Protein AF-K0S5I7-F1 (afdb_monomer_lite)

Structure (mmCIF, N/CA/C/O backbone):
data_AF-K0S5I7-F1
#
_entry.id   AF-K0S5I7-F1
#
loop_
_atom_site.group_PDB
_atom_site.id
_atom_site.type_symbol
_atom_site.label_atom_id
_atom_site.label_alt_id
_atom_site.label_comp_id
_atom_site.label_asym_id
_atom_site.label_entity_id
_atom_site.label_seq_id
_atom_site.pdbx_PDB_ins_code
_atom_site.Cartn_x
_atom_site.Cartn_y
_atom_site.Cartn_z
_atom_site.occupancy
_atom_site.B_iso_or_equiv
_atom_site.auth_seq_id
_atom_site.auth_comp_id
_atom_site.auth_asym_id
_atom_site.auth_atom_id
_atom_site.pdbx_PDB_model_num
ATOM 1 N N . HIS A 1 1 ? 10.585 -36.999 -33.999 1.00 36.19 1 HIS A N 1
ATOM 2 C CA . HIS A 1 1 ? 9.805 -35.755 -34.127 1.00 36.19 1 HIS A CA 1
ATOM 3 C C . HIS A 1 1 ? 10.435 -34.765 -33.163 1.00 36.19 1 HIS A C 1
ATOM 5 O O . HIS A 1 1 ? 10.260 -34.918 -31.964 1.00 36.19 1 HIS A O 1
ATOM 11 N N . ASN A 1 2 ? 11.294 -33.891 -33.683 1.00 29.22 2 ASN A N 1
ATOM 12 C CA . ASN A 1 2 ? 12.044 -32.890 -32.921 1.00 29.22 2 ASN A CA 1
ATOM 13 C C . ASN A 1 2 ? 11.366 -31.529 -33.156 1.00 29.22 2 ASN A C 1
ATOM 15 O O . ASN A 1 2 ? 11.015 -31.268 -34.310 1.00 29.22 2 ASN A O 1
ATOM 19 N N . PRO A 1 3 ? 11.170 -30.679 -32.135 1.00 41.19 3 PRO A N 1
ATOM 20 C CA . PRO A 1 3 ? 10.671 -29.323 -32.337 1.00 41.19 3 PRO A CA 1
ATOM 21 C C . PRO A 1 3 ? 11.763 -28.429 -32.960 1.00 41.19 3 PRO A C 1
ATOM 23 O O . PRO A 1 3 ? 12.955 -28.717 -32.799 1.00 41.19 3 PRO A O 1
ATOM 26 N N . PRO A 1 4 ? 11.387 -27.375 -33.706 1.00 47.12 4 PRO A N 1
ATOM 27 C CA . PRO A 1 4 ? 12.342 -26.535 -34.410 1.00 47.12 4 PRO A CA 1
ATOM 28 C C . PRO A 1 4 ? 13.059 -25.587 -33.443 1.00 47.12 4 PRO A C 1
ATOM 30 O O . PRO A 1 4 ? 12.450 -24.964 -32.578 1.00 47.12 4 PRO A O 1
ATOM 33 N N . HIS A 1 5 ? 14.372 -25.480 -33.630 1.00 45.59 5 HIS A N 1
ATOM 34 C CA . HIS A 1 5 ? 15.220 -24.456 -33.037 1.00 45.59 5 HIS A CA 1
ATOM 35 C C . HIS A 1 5 ? 14.830 -23.072 -33.569 1.00 45.59 5 HIS A C 1
ATOM 37 O O . HIS A 1 5 ? 14.885 -22.846 -34.777 1.00 45.59 5 HIS A O 1
ATOM 43 N N . THR A 1 6 ? 14.547 -22.122 -32.683 1.00 42.94 6 THR A N 1
ATOM 44 C CA . THR A 1 6 ? 14.598 -20.691 -33.001 1.00 42.94 6 THR A CA 1
ATOM 45 C C . THR A 1 6 ? 15.885 -20.103 -32.435 1.00 42.94 6 THR A C 1
ATOM 47 O O . THR A 1 6 ? 16.104 -20.028 -31.229 1.00 42.94 6 THR A O 1
ATOM 50 N N . THR A 1 7 ? 16.786 -19.735 -33.340 1.00 38.50 7 THR A N 1
ATOM 51 C CA . THR A 1 7 ? 18.014 -18.994 -33.053 1.00 38.50 7 THR A CA 1
ATOM 52 C C . THR A 1 7 ? 17.679 -17.544 -32.718 1.00 38.50 7 THR A C 1
ATOM 54 O O . THR A 1 7 ? 17.026 -16.870 -33.515 1.00 38.50 7 THR A O 1
ATOM 57 N N . VAL A 1 8 ? 18.177 -17.047 -31.586 1.00 42.91 8 VAL A N 1
ATOM 58 C CA . VAL A 1 8 ? 18.216 -15.611 -31.281 1.00 42.91 8 VAL A CA 1
ATOM 59 C C . VAL A 1 8 ? 19.256 -14.972 -32.203 1.00 42.91 8 VAL A C 1
ATOM 61 O O . VAL A 1 8 ? 20.449 -15.231 -32.058 1.00 42.91 8 VAL A O 1
ATOM 64 N N . GLN A 1 9 ? 18.811 -14.183 -33.183 1.00 33.12 9 GLN A N 1
ATOM 65 C CA . GLN A 1 9 ? 19.685 -13.267 -33.913 1.00 33.12 9 GLN A CA 1
ATOM 66 C C . GLN A 1 9 ? 19.497 -11.854 -33.363 1.00 33.12 9 GLN A C 1
ATOM 68 O O . GLN A 1 9 ? 18.453 -11.236 -33.564 1.00 33.12 9 GLN A O 1
ATOM 73 N N . ASP A 1 10 ? 20.532 -11.367 -32.680 1.00 45.62 10 ASP A N 1
ATOM 74 C CA . ASP A 1 10 ? 20.717 -9.958 -32.347 1.00 45.62 10 ASP A CA 1
ATOM 75 C C . ASP A 1 10 ? 20.879 -9.152 -33.640 1.00 45.62 10 ASP A C 1
ATOM 77 O O . ASP A 1 10 ? 21.871 -9.297 -34.356 1.00 45.62 10 ASP A O 1
ATOM 81 N N . ASN A 1 11 ? 19.906 -8.294 -33.949 1.00 38.12 11 ASN A N 1
ATOM 82 C CA . ASN A 1 11 ? 20.061 -7.243 -34.949 1.00 38.12 11 ASN A CA 1
ATOM 83 C C . ASN A 1 11 ? 19.425 -5.937 -34.451 1.00 38.12 11 ASN A C 1
ATOM 85 O O . ASN A 1 11 ? 18.229 -5.846 -34.182 1.00 38.12 11 ASN A O 1
ATOM 89 N N . ASN A 1 12 ? 20.291 -4.930 -34.339 1.00 46.22 12 ASN A N 1
ATOM 90 C CA . ASN A 1 12 ? 20.092 -3.568 -33.850 1.00 46.22 12 ASN A CA 1
ATOM 91 C C . ASN A 1 12 ? 18.974 -2.777 -34.560 1.00 46.22 12 ASN A C 1
ATOM 93 O O . ASN A 1 12 ? 19.281 -1.954 -35.416 1.00 46.22 12 ASN A O 1
ATOM 97 N N . ASN A 1 13 ? 17.702 -2.974 -34.195 1.00 41.12 13 ASN A N 1
ATOM 98 C CA . ASN A 1 13 ? 16.637 -1.956 -34.270 1.00 41.12 13 ASN A CA 1
ATOM 99 C C . ASN A 1 13 ? 15.389 -2.437 -33.509 1.00 41.12 13 ASN A C 1
ATOM 101 O O . ASN A 1 13 ? 14.608 -3.256 -33.986 1.00 41.12 13 ASN A O 1
ATOM 105 N N . ASN A 1 14 ? 15.227 -1.910 -32.297 1.00 49.41 14 ASN A N 1
ATOM 106 C CA . ASN A 1 14 ? 14.367 -2.406 -31.220 1.00 49.41 14 ASN A CA 1
ATOM 107 C C . ASN A 1 14 ? 12.856 -2.139 -31.429 1.00 49.41 14 ASN A C 1
ATOM 109 O O . ASN A 1 14 ? 12.217 -1.455 -30.634 1.00 49.41 14 ASN A O 1
ATOM 113 N N . ARG A 1 15 ? 12.257 -2.654 -32.508 1.00 43.03 15 ARG A N 1
ATOM 114 C CA . ARG A 1 15 ? 10.793 -2.754 -32.644 1.00 43.03 15 ARG A CA 1
ATOM 115 C C . ARG A 1 15 ? 10.430 -4.118 -33.211 1.00 43.03 15 ARG A C 1
ATOM 117 O O . ARG A 1 15 ? 10.393 -4.301 -34.427 1.00 43.03 15 ARG A O 1
ATOM 124 N N . ARG A 1 16 ? 10.170 -5.077 -32.318 1.00 48.72 16 ARG A N 1
ATOM 125 C CA . ARG A 1 16 ? 9.529 -6.338 -32.698 1.00 48.72 16 ARG A CA 1
ATOM 126 C C . ARG A 1 16 ? 8.135 -6.002 -33.211 1.00 48.72 16 ARG A C 1
ATOM 128 O O . ARG A 1 16 ? 7.359 -5.342 -32.528 1.00 48.72 16 ARG A O 1
ATOM 135 N N . LYS A 1 17 ? 7.856 -6.396 -34.447 1.00 41.41 17 LYS A N 1
ATOM 136 C CA . LYS A 1 17 ? 6.520 -6.324 -35.025 1.00 41.41 17 LYS A CA 1
ATOM 137 C C . LYS A 1 17 ? 5.829 -7.633 -34.652 1.00 41.41 17 LYS A C 1
ATOM 139 O O . LYS A 1 17 ? 6.166 -8.657 -35.236 1.00 41.41 17 LYS A O 1
ATOM 144 N N . LEU A 1 18 ? 4.961 -7.583 -33.645 1.00 51.41 18 LEU A N 1
ATOM 145 C CA . LEU A 1 18 ? 4.142 -8.715 -33.206 1.00 51.41 18 LEU A CA 1
ATOM 146 C C . LEU A 1 18 ? 3.195 -9.127 -34.348 1.00 51.41 18 LEU A C 1
ATOM 148 O O . LEU A 1 18 ? 2.646 -8.265 -35.050 1.00 51.41 18 LEU A O 1
ATOM 152 N N . GLU A 1 19 ? 3.057 -10.433 -34.579 1.00 54.22 19 GLU A N 1
ATOM 153 C CA . GLU A 1 19 ? 2.037 -10.975 -35.483 1.00 54.22 19 GLU A CA 1
ATOM 154 C C . GLU A 1 19 ? 0.637 -10.746 -34.888 1.00 54.22 19 GLU A C 1
ATOM 156 O O . GLU A 1 19 ? 0.480 -10.501 -33.696 1.00 54.22 19 GLU A O 1
ATOM 161 N N . GLN A 1 20 ? -0.398 -10.776 -35.731 1.00 49.69 20 GLN A N 1
ATOM 162 C CA . GLN A 1 20 ? -1.745 -10.263 -35.431 1.00 49.69 20 GLN A CA 1
ATOM 163 C C . GLN A 1 20 ? -2.494 -11.005 -34.296 1.00 49.69 20 GLN A C 1
ATOM 165 O O . GLN A 1 20 ? -3.559 -10.548 -33.892 1.00 49.69 20 GLN A O 1
ATOM 170 N N . ASP A 1 21 ? -1.911 -12.083 -33.761 1.00 54.31 21 ASP A N 1
ATOM 171 C CA . ASP A 1 21 ? -2.464 -12.947 -32.709 1.00 54.31 21 ASP A CA 1
ATOM 172 C C . ASP A 1 21 ? -1.560 -13.053 -31.457 1.00 54.31 21 ASP A C 1
ATOM 174 O O . ASP A 1 21 ? -1.803 -13.881 -30.577 1.00 54.31 21 ASP A O 1
ATOM 178 N N . GLU A 1 22 ? -0.497 -12.250 -31.356 1.00 62.81 22 GLU A N 1
ATOM 179 C CA . GLU A 1 22 ? 0.454 -12.322 -30.242 1.00 62.81 22 GLU A CA 1
ATOM 180 C C . GLU A 1 22 ? 0.025 -11.371 -29.108 1.00 62.81 22 GLU A C 1
ATOM 182 O O . GLU A 1 22 ? 0.125 -10.149 -29.220 1.00 62.81 22 GLU A O 1
ATOM 187 N N . VAL A 1 23 ? -0.505 -11.939 -28.019 1.00 76.38 23 VAL A N 1
ATOM 188 C CA . VAL A 1 23 ? -0.876 -11.186 -26.809 1.00 76.38 23 VAL A CA 1
ATOM 189 C C . VAL A 1 23 ? 0.397 -10.777 -26.072 1.00 76.38 23 VAL A C 1
ATOM 191 O O . VAL A 1 23 ? 1.180 -11.632 -25.653 1.00 76.38 23 VAL A O 1
ATOM 194 N N . GLU A 1 24 ? 0.602 -9.471 -25.907 1.00 87.38 24 GLU A N 1
ATOM 195 C CA . GLU A 1 24 ? 1.692 -8.938 -25.093 1.00 87.38 24 GLU A CA 1
ATOM 196 C C . GLU A 1 24 ? 1.291 -8.941 -23.614 1.00 87.38 24 GLU A C 1
ATOM 198 O O . GLU A 1 24 ? 0.175 -8.562 -23.253 1.00 87.38 24 GLU A O 1
ATOM 203 N N . TYR A 1 25 ? 2.210 -9.397 -22.763 1.00 91.75 25 TYR A N 1
ATOM 204 C CA . TYR A 1 25 ? 2.006 -9.466 -21.322 1.00 91.75 25 TYR A CA 1
ATOM 205 C C . TYR A 1 25 ? 2.960 -8.518 -20.608 1.00 91.75 25 TYR A C 1
ATOM 207 O O . TYR A 1 25 ? 4.170 -8.531 -20.845 1.00 91.75 25 TYR A O 1
ATOM 215 N N . PHE A 1 26 ? 2.415 -7.745 -19.680 1.00 94.19 26 PHE A N 1
ATOM 216 C CA . PHE A 1 26 ? 3.128 -6.745 -18.900 1.00 94.19 26 PHE A CA 1
ATOM 217 C C . PHE A 1 26 ? 3.113 -7.145 -17.432 1.00 94.19 26 PHE A C 1
ATOM 219 O O . PHE A 1 26 ? 2.101 -7.616 -16.927 1.00 94.19 26 PHE A O 1
ATOM 226 N N . VAL A 1 27 ? 4.228 -6.964 -16.733 1.00 93.50 27 VAL A N 1
ATOM 227 C CA . VAL A 1 27 ? 4.309 -7.209 -15.288 1.00 93.50 27 VAL A CA 1
ATOM 228 C C . VAL A 1 27 ? 4.323 -5.859 -14.587 1.00 93.50 27 VAL A C 1
ATOM 230 O O . VAL A 1 27 ? 5.179 -5.027 -14.886 1.00 93.50 27 VAL A O 1
ATOM 233 N N . GLY A 1 28 ? 3.388 -5.641 -13.665 1.00 92.69 28 GLY A N 1
ATOM 234 C CA . GLY A 1 28 ? 3.173 -4.337 -13.039 1.00 92.69 28 GLY A CA 1
ATOM 235 C C . GLY A 1 28 ? 2.717 -4.427 -11.589 1.00 92.69 28 GLY A C 1
ATOM 236 O O . GLY A 1 28 ? 2.222 -5.460 -11.139 1.00 92.69 28 GLY A O 1
ATOM 237 N N . ALA A 1 29 ? 2.907 -3.339 -10.846 1.00 93.19 29 ALA A N 1
ATOM 238 C CA . ALA A 1 29 ? 2.443 -3.227 -9.469 1.00 93.19 29 ALA A CA 1
ATOM 239 C C . ALA A 1 29 ? 0.981 -2.757 -9.421 1.00 93.19 29 ALA A C 1
ATOM 241 O O . ALA A 1 29 ? 0.589 -1.880 -10.190 1.00 93.19 29 ALA A O 1
ATOM 242 N N . TYR A 1 30 ? 0.189 -3.293 -8.493 1.00 91.88 30 TYR A N 1
ATOM 243 C CA . TYR A 1 30 ? -1.193 -2.871 -8.260 1.00 91.88 30 TYR A CA 1
ATOM 244 C C . TYR A 1 30 ? -1.539 -2.856 -6.769 1.00 91.88 30 TYR A C 1
ATOM 246 O O . TYR A 1 30 ? -0.966 -3.595 -5.969 1.00 91.88 30 TYR A O 1
ATOM 254 N N . CYS A 1 31 ? -2.476 -1.994 -6.380 1.00 89.56 31 CYS A N 1
ATOM 255 C CA . CYS A 1 31 ? -2.937 -1.907 -4.996 1.00 89.56 31 CYS A CA 1
ATOM 256 C C . CYS A 1 31 ? -3.934 -3.028 -4.676 1.00 89.56 31 CYS A C 1
ATOM 258 O O . CYS A 1 31 ? -4.804 -3.336 -5.489 1.00 89.56 31 CYS A O 1
ATOM 260 N N . SER A 1 32 ? -3.881 -3.569 -3.457 1.00 86.00 32 SER A N 1
ATOM 261 C CA . SER A 1 32 ? -4.963 -4.399 -2.920 1.00 86.00 32 SER A CA 1
ATOM 262 C C . SER A 1 32 ? -6.288 -3.628 -2.911 1.00 86.00 32 SER A C 1
ATOM 264 O O . SER A 1 32 ? -6.296 -2.397 -2.861 1.00 86.00 32 SER A O 1
ATOM 266 N N . GLU A 1 33 ? -7.425 -4.328 -2.873 1.00 82.06 33 GLU A N 1
ATOM 267 C CA . GLU A 1 33 ? -8.751 -3.681 -2.817 1.00 82.06 33 GLU A CA 1
ATOM 268 C C . GLU A 1 33 ? -8.901 -2.717 -1.626 1.00 82.06 33 GLU A C 1
ATOM 270 O O . GLU A 1 33 ? -9.581 -1.696 -1.708 1.00 82.06 33 GLU A O 1
ATOM 275 N N . SER A 1 34 ? -8.235 -3.023 -0.510 1.00 80.50 34 SER A N 1
ATOM 276 C CA . SER A 1 34 ? -8.177 -2.181 0.689 1.00 80.50 34 SER A CA 1
ATOM 277 C C . SER A 1 34 ? -7.201 -1.001 0.585 1.00 80.50 34 SER A C 1
ATOM 279 O O . SER A 1 34 ? -7.181 -0.161 1.485 1.00 80.50 34 SER A O 1
ATOM 281 N N . GLY A 1 35 ? -6.354 -0.955 -0.447 1.00 81.19 35 GLY A N 1
ATOM 282 C CA . GLY A 1 35 ? -5.263 0.012 -0.608 1.00 81.19 35 GLY A CA 1
ATOM 283 C C . GLY A 1 35 ? -4.121 -0.142 0.403 1.00 81.19 35 GLY A C 1
ATOM 284 O O . GLY A 1 35 ? -3.287 0.750 0.522 1.00 81.19 35 GLY A O 1
ATOM 285 N N . SER A 1 36 ? -4.091 -1.235 1.169 1.00 79.50 36 SER A N 1
ATOM 286 C CA . SER A 1 36 ? -3.129 -1.445 2.261 1.00 79.50 36 SER A CA 1
ATOM 287 C C . SER A 1 36 ? -1.892 -2.247 1.860 1.00 79.50 36 SER A C 1
ATOM 289 O O . SER A 1 36 ? -0.983 -2.390 2.672 1.00 79.50 36 SER A O 1
ATOM 291 N N . ALA A 1 37 ? -1.879 -2.818 0.660 1.00 82.81 37 ALA A N 1
ATOM 292 C CA . ALA A 1 37 ? -0.777 -3.612 0.137 1.00 82.81 37 ALA A CA 1
ATOM 293 C C . ALA A 1 37 ? -0.561 -3.293 -1.343 1.00 82.81 37 ALA A C 1
ATOM 295 O O . ALA A 1 37 ? -1.505 -2.930 -2.047 1.00 82.81 37 ALA A O 1
ATOM 296 N N . ILE A 1 38 ? 0.680 -3.440 -1.801 1.00 89.06 38 ILE A N 1
ATOM 297 C CA . ILE A 1 38 ? 1.035 -3.353 -3.219 1.00 89.06 38 ILE A CA 1
ATOM 298 C C . ILE A 1 38 ? 1.506 -4.731 -3.658 1.00 89.06 38 ILE A C 1
ATOM 300 O O . ILE A 1 38 ? 2.466 -5.253 -3.101 1.00 89.06 38 ILE A O 1
ATOM 304 N N . HIS A 1 39 ? 0.838 -5.309 -4.644 1.00 92.81 39 HIS A N 1
ATOM 305 C CA . HIS A 1 39 ? 1.132 -6.622 -5.202 1.00 92.81 39 HIS A CA 1
ATOM 306 C C . HIS A 1 39 ? 1.692 -6.492 -6.611 1.00 92.81 39 HIS A C 1
ATOM 308 O O . HIS A 1 39 ? 1.568 -5.446 -7.247 1.00 92.81 39 HIS A O 1
ATOM 314 N N . LEU A 1 40 ? 2.286 -7.570 -7.109 1.00 94.50 40 LEU A N 1
ATOM 315 C CA . LEU A 1 40 ? 2.702 -7.682 -8.498 1.00 94.50 40 LEU A CA 1
ATOM 316 C C . LEU A 1 40 ? 1.687 -8.528 -9.268 1.00 94.50 40 LEU A C 1
ATOM 318 O O . LEU A 1 40 ? 1.273 -9.585 -8.795 1.00 94.50 40 LEU A O 1
ATOM 322 N N . GLY A 1 41 ? 1.292 -8.062 -10.448 1.00 94.62 41 GLY A N 1
ATOM 323 C CA . GLY A 1 41 ? 0.354 -8.739 -11.339 1.00 94.62 41 GLY A CA 1
ATOM 324 C C . GLY A 1 41 ? 0.881 -8.832 -12.767 1.00 94.62 41 GLY A C 1
ATOM 325 O O . GLY A 1 41 ? 1.853 -8.160 -13.126 1.00 94.62 41 GLY A O 1
ATOM 326 N N . VAL A 1 42 ? 0.229 -9.664 -13.580 1.00 95.88 42 VAL A N 1
ATOM 327 C CA . VAL A 1 42 ? 0.441 -9.701 -15.036 1.00 95.88 42 VAL A CA 1
ATOM 328 C C . VAL A 1 42 ? -0.792 -9.172 -15.747 1.00 95.88 42 VAL A C 1
ATOM 330 O O . VAL A 1 42 ? -1.915 -9.553 -15.417 1.00 95.88 42 VAL A O 1
ATOM 333 N N . PHE A 1 43 ? -0.564 -8.320 -16.737 1.00 96.44 43 PHE A N 1
ATOM 334 C CA . PHE A 1 43 ? -1.567 -7.546 -17.449 1.00 96.44 43 PHE A CA 1
ATOM 335 C C . PHE A 1 43 ? -1.446 -7.748 -18.955 1.00 96.44 43 PHE A C 1
ATOM 337 O O . PHE A 1 43 ? -0.378 -8.101 -19.451 1.00 96.44 43 PHE A O 1
ATOM 344 N N . THR A 1 44 ? -2.531 -7.513 -19.685 1.00 94.44 44 THR A N 1
ATOM 345 C CA . THR A 1 44 ? -2.555 -7.545 -21.162 1.00 94.44 44 THR A CA 1
ATOM 346 C C . THR A 1 44 ? -2.372 -6.165 -21.791 1.00 94.44 44 THR A C 1
ATOM 348 O O . THR A 1 44 ? -2.439 -6.022 -23.009 1.00 94.44 44 THR A O 1
ATOM 351 N N . ASP A 1 45 ? -2.187 -5.139 -20.964 1.00 91.19 45 ASP A N 1
ATOM 352 C CA . ASP A 1 45 ? -1.986 -3.755 -21.372 1.00 91.19 45 ASP A CA 1
ATOM 353 C C . ASP A 1 45 ? -0.844 -3.104 -20.582 1.00 91.19 45 ASP A C 1
ATOM 355 O O . ASP A 1 45 ? -0.551 -3.475 -19.442 1.00 91.19 45 ASP A O 1
ATOM 359 N N . ASP A 1 46 ? -0.216 -2.102 -21.188 1.00 88.38 46 ASP A N 1
ATOM 360 C CA . ASP A 1 46 ? 0.915 -1.358 -20.631 1.00 88.38 46 ASP A CA 1
ATOM 361 C C . ASP A 1 46 ? 0.517 -0.400 -19.497 1.00 88.38 46 ASP A C 1
ATOM 363 O O . ASP A 1 46 ? 1.369 0.032 -18.719 1.00 88.38 46 ASP A O 1
ATOM 367 N N . THR A 1 47 ? -0.777 -0.101 -19.352 1.00 91.56 47 THR A N 1
ATOM 368 C CA . THR A 1 47 ? -1.313 0.711 -18.248 1.00 91.56 47 THR A CA 1
ATOM 369 C C . THR A 1 47 ? -1.636 -0.103 -16.998 1.00 91.56 47 THR A C 1
ATOM 371 O O . THR A 1 47 ? -2.070 0.472 -16.001 1.00 91.56 47 THR A O 1
ATOM 374 N N . CYS A 1 48 ? -1.403 -1.419 -17.028 1.00 90.81 48 CYS A N 1
ATOM 375 C CA . CYS A 1 48 ? -1.664 -2.341 -15.925 1.00 90.81 48 CYS A CA 1
ATOM 376 C C . CYS A 1 48 ? -3.124 -2.296 -15.430 1.00 90.81 48 CYS A C 1
ATOM 378 O O . CYS A 1 48 ? -3.389 -2.343 -14.227 1.00 90.81 48 CYS A O 1
ATOM 380 N N . SER A 1 49 ? -4.081 -2.178 -16.355 1.00 89.88 49 SER A N 1
ATOM 381 C CA . SER A 1 49 ? -5.506 -2.026 -16.029 1.00 89.88 49 SER A CA 1
ATOM 382 C C . SER A 1 49 ? -6.305 -3.327 -16.142 1.00 89.88 49 SER A C 1
ATOM 384 O O . SER A 1 49 ? -7.347 -3.467 -15.500 1.00 89.88 49 SER A O 1
ATOM 386 N N . GLN A 1 50 ? -5.854 -4.277 -16.962 1.00 93.62 50 GLN A N 1
ATOM 387 C CA . GLN A 1 50 ? -6.541 -5.534 -17.249 1.00 93.62 50 GLN A CA 1
ATOM 388 C C . GLN A 1 50 ? -5.628 -6.712 -16.938 1.00 93.62 50 GLN A C 1
ATOM 390 O O . GLN A 1 50 ? -4.602 -6.904 -17.589 1.00 93.62 50 GLN A O 1
ATOM 395 N N . PHE A 1 51 ? -6.001 -7.510 -15.938 1.00 95.31 51 PHE A N 1
ATOM 396 C CA . PHE A 1 51 ? -5.245 -8.709 -15.594 1.00 95.31 51 PHE A CA 1
ATOM 397 C C . PHE A 1 51 ? -5.279 -9.741 -16.723 1.00 95.31 51 PHE A C 1
ATOM 399 O O . PHE A 1 51 ? -6.293 -9.928 -17.394 1.00 95.31 51 PHE A O 1
ATOM 406 N N . ALA A 1 52 ? -4.169 -10.456 -16.877 1.00 94.12 52 ALA A N 1
ATOM 407 C CA . ALA A 1 52 ? -4.016 -11.529 -17.851 1.00 94.12 52 ALA A CA 1
ATOM 408 C C . ALA A 1 52 ? -4.836 -12.786 -17.519 1.00 94.12 52 ALA A C 1
ATOM 410 O O . ALA A 1 52 ? -5.126 -13.583 -18.409 1.00 94.12 52 ALA A O 1
ATOM 411 N N . ASP A 1 53 ? -5.221 -12.962 -16.253 1.00 92.94 53 ASP A N 1
ATOM 412 C CA . ASP A 1 53 ? -6.122 -14.015 -15.791 1.00 92.94 53 ASP A CA 1
ATOM 413 C C . ASP A 1 53 ? -6.867 -13.594 -14.512 1.00 92.94 53 ASP A C 1
ATOM 415 O O . ASP A 1 53 ? -6.579 -12.555 -13.916 1.00 92.94 53 ASP A O 1
ATOM 419 N N . GLU A 1 54 ? -7.825 -14.417 -14.077 1.00 91.81 54 GLU A N 1
ATOM 420 C CA . GLU A 1 54 ? -8.638 -14.174 -12.873 1.00 91.81 54 GLU A CA 1
ATOM 421 C C . GLU A 1 54 ? -7.828 -14.209 -11.561 1.00 91.81 54 GLU A C 1
ATOM 423 O O . GLU A 1 54 ? -8.292 -13.709 -10.540 1.00 91.81 54 GLU A O 1
ATOM 428 N N . ASN A 1 55 ? -6.606 -14.749 -11.582 1.00 90.31 55 ASN A N 1
ATOM 429 C CA . ASN A 1 55 ? -5.699 -14.854 -10.438 1.00 90.31 55 ASN A CA 1
ATOM 430 C C . ASN A 1 55 ? -4.621 -13.754 -10.476 1.00 90.31 55 ASN A C 1
ATOM 432 O O . ASN A 1 55 ? -3.452 -14.004 -10.167 1.00 90.31 55 ASN A O 1
ATOM 436 N N . GLY A 1 56 ? -4.984 -12.546 -10.917 1.00 89.75 56 GLY A N 1
ATOM 437 C CA . GLY A 1 56 ? -4.069 -11.403 -10.976 1.00 89.75 56 GLY A CA 1
ATOM 438 C C . GLY A 1 56 ? -2.911 -11.579 -11.967 1.00 89.75 56 GLY A C 1
ATOM 439 O O . GLY A 1 56 ? -1.889 -10.903 -11.854 1.00 89.75 56 GLY A O 1
ATOM 440 N N . GLY A 1 57 ? -3.025 -12.512 -12.916 1.00 92.69 57 GLY A N 1
ATOM 441 C CA . GLY A 1 57 ? -1.970 -12.831 -13.875 1.00 92.69 57 GLY A CA 1
ATOM 442 C C . GLY A 1 57 ? -0.960 -13.879 -13.390 1.00 92.69 57 GLY A C 1
ATOM 443 O O . GLY A 1 57 ? -0.027 -14.223 -14.121 1.00 92.69 57 GLY A O 1
ATOM 444 N N . ALA A 1 58 ? -1.111 -14.413 -12.173 1.00 92.88 58 ALA A N 1
ATOM 445 C CA . ALA A 1 58 ? -0.165 -15.370 -11.599 1.00 92.88 58 ALA A CA 1
ATOM 446 C C . ALA A 1 58 ? -0.139 -16.708 -12.358 1.00 92.88 58 ALA A C 1
ATOM 448 O O . A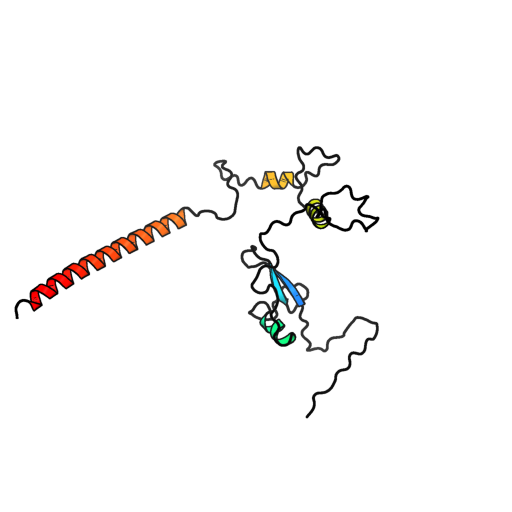LA A 1 58 ? 0.917 -17.335 -12.486 1.00 92.88 58 ALA A O 1
ATOM 449 N N . SER A 1 59 ? -1.284 -17.144 -12.893 1.00 93.19 59 SER A N 1
ATOM 450 C CA . SER A 1 59 ? -1.384 -18.414 -13.628 1.00 93.19 59 SER A CA 1
ATOM 451 C C . SER A 1 59 ? -0.720 -18.304 -15.001 1.00 93.19 59 SER A C 1
ATOM 453 O O . SER A 1 59 ? 0.006 -19.204 -15.427 1.00 93.19 59 SER A O 1
ATOM 455 N N . THR A 1 60 ? -0.909 -17.160 -15.652 1.00 92.44 60 THR A N 1
ATOM 456 C CA . THR A 1 60 ? -0.272 -16.775 -16.911 1.00 92.44 60 THR A CA 1
ATOM 457 C C . THR A 1 60 ? 1.231 -16.618 -16.728 1.00 92.44 60 THR A C 1
ATOM 459 O O . THR A 1 60 ? 2.013 -17.152 -17.508 1.00 92.44 60 THR A O 1
ATOM 462 N N . TYR A 1 61 ? 1.672 -15.965 -15.651 1.00 93.69 61 TYR A N 1
ATOM 463 C CA . TYR A 1 61 ? 3.096 -15.872 -15.341 1.00 93.69 61 TYR A CA 1
ATOM 464 C C . TYR A 1 61 ? 3.725 -17.259 -15.201 1.00 93.69 61 TYR A C 1
ATOM 466 O O . TYR A 1 61 ? 4.772 -17.537 -15.787 1.00 93.69 61 TYR A O 1
ATOM 474 N N . MET A 1 62 ? 3.072 -18.153 -14.459 1.00 93.50 62 MET A N 1
ATOM 475 C CA . MET A 1 62 ? 3.564 -19.507 -14.230 1.00 93.50 62 MET A CA 1
ATOM 476 C C . MET A 1 62 ? 3.661 -20.318 -15.527 1.00 93.50 62 MET A C 1
ATOM 478 O O . MET A 1 62 ? 4.641 -21.043 -15.715 1.00 93.50 62 MET A O 1
ATOM 482 N N . SER A 1 63 ? 2.690 -20.191 -16.436 1.00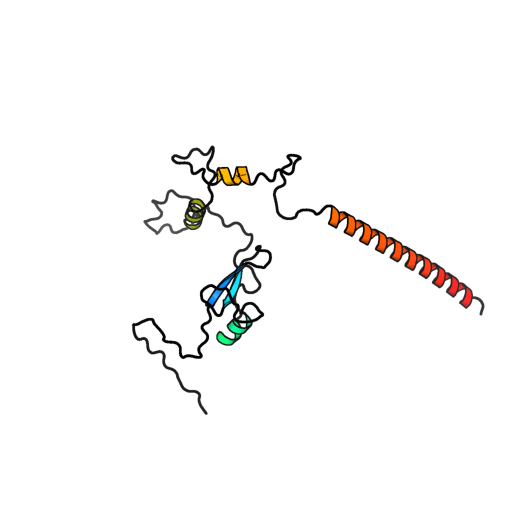 91.81 63 SER A N 1
ATOM 483 C CA . SER A 1 63 ? 2.724 -20.890 -17.725 1.00 91.81 63 SER A CA 1
ATOM 484 C C . SER A 1 63 ? 3.849 -20.372 -18.628 1.00 91.81 63 SER A C 1
ATOM 486 O O . SER A 1 63 ? 4.578 -21.175 -19.210 1.00 91.81 63 SER A O 1
ATOM 488 N N . LEU A 1 64 ? 4.059 -19.053 -18.674 1.00 90.38 64 LEU A N 1
ATOM 489 C CA . LEU A 1 64 ? 5.099 -18.412 -19.487 1.00 90.38 64 LEU A CA 1
ATOM 490 C C . LEU A 1 64 ? 6.515 -18.636 -18.943 1.00 90.38 64 LEU A C 1
ATOM 492 O O . LEU A 1 64 ? 7.481 -18.685 -19.704 1.00 90.38 64 LEU A O 1
ATOM 496 N N . THR A 1 65 ? 6.659 -18.784 -17.627 1.00 91.12 65 THR A N 1
ATOM 497 C CA . THR A 1 65 ? 7.966 -18.890 -16.959 1.00 91.12 65 THR A CA 1
ATOM 498 C C . THR A 1 65 ? 8.359 -20.318 -16.584 1.00 91.12 65 THR A C 1
ATOM 500 O O . THR A 1 65 ? 9.297 -20.510 -15.808 1.00 91.12 65 THR A O 1
ATOM 503 N N . TYR A 1 66 ? 7.692 -21.322 -17.165 1.00 92.06 66 TYR A N 1
ATOM 504 C CA . TYR A 1 66 ? 7.961 -22.747 -16.935 1.00 92.06 66 TYR A CA 1
ATOM 505 C C . TYR A 1 66 ? 7.829 -23.154 -15.458 1.00 92.06 66 TYR A C 1
ATOM 507 O O . TYR A 1 66 ? 8.680 -23.854 -14.909 1.00 92.06 66 TYR A O 1
ATOM 515 N N . GLY A 1 67 ? 6.750 -22.715 -14.808 1.00 90.25 67 GLY A N 1
ATOM 516 C CA . GLY A 1 67 ? 6.412 -23.111 -13.441 1.00 90.25 67 GLY A CA 1
ATOM 517 C C . GLY A 1 67 ? 6.985 -22.213 -12.344 1.00 90.25 67 GLY A C 1
ATOM 518 O O . GLY A 1 67 ? 6.915 -22.589 -11.175 1.00 90.25 67 GLY A O 1
ATOM 519 N N . LYS A 1 68 ? 7.554 -21.045 -12.671 1.00 92.44 68 LYS A N 1
ATOM 520 C CA . LYS A 1 68 ? 7.969 -20.087 -11.636 1.00 92.44 68 LYS A CA 1
ATOM 521 C C . LYS A 1 68 ? 6.757 -19.340 -11.092 1.00 92.44 68 LYS A C 1
ATOM 523 O O . LYS A 1 68 ? 5.826 -19.011 -11.820 1.00 92.44 68 LYS A O 1
ATOM 528 N N . THR A 1 69 ? 6.789 -19.050 -9.800 1.00 92.62 69 THR A N 1
ATOM 529 C CA . THR A 1 69 ? 5.761 -18.243 -9.148 1.00 92.62 69 THR A CA 1
ATOM 530 C C . THR A 1 69 ? 6.029 -16.760 -9.371 1.00 92.62 69 THR A C 1
ATOM 532 O O . THR A 1 69 ? 7.184 -16.324 -9.413 1.00 92.62 69 THR A O 1
ATOM 535 N N . LEU A 1 70 ? 4.956 -15.985 -9.524 1.00 93.31 70 LEU A N 1
ATOM 536 C CA . LEU A 1 70 ? 5.034 -14.532 -9.596 1.00 93.31 70 LEU A CA 1
ATOM 537 C C . LEU A 1 70 ? 5.407 -13.997 -8.200 1.00 93.31 70 LEU A C 1
ATOM 539 O O . LEU A 1 70 ? 4.653 -14.216 -7.247 1.00 93.31 70 LEU A O 1
ATOM 543 N N . PRO A 1 71 ? 6.576 -13.353 -8.027 1.00 91.44 71 PRO A N 1
ATOM 544 C CA . PRO A 1 71 ? 6.951 -12.789 -6.736 1.00 91.44 71 PRO A CA 1
ATOM 545 C C . PRO A 1 71 ? 5.975 -11.676 -6.348 1.00 91.44 71 PRO A C 1
ATOM 547 O O . PRO A 1 71 ? 5.548 -10.912 -7.205 1.00 91.44 71 PRO A O 1
ATOM 550 N N . TYR A 1 72 ? 5.647 -11.575 -5.058 1.00 91.50 72 TYR A N 1
ATOM 551 C CA . TYR A 1 72 ? 4.721 -10.565 -4.525 1.00 91.50 72 TYR A CA 1
ATOM 552 C C . TYR A 1 72 ? 3.298 -10.608 -5.112 1.00 91.50 72 TYR A C 1
ATOM 554 O O . TYR A 1 72 ? 2.570 -9.620 -5.037 1.00 91.50 72 TYR A O 1
ATOM 562 N N . ALA A 1 73 ? 2.879 -11.751 -5.665 1.00 90.62 73 ALA A N 1
ATOM 563 C CA . ALA A 1 73 ? 1.487 -11.964 -6.064 1.00 90.62 73 ALA A CA 1
ATOM 564 C C . ALA A 1 73 ? 0.548 -11.944 -4.846 1.00 90.62 73 ALA A C 1
ATOM 566 O O . ALA A 1 73 ? -0.443 -11.223 -4.840 1.00 90.62 73 ALA A O 1
ATOM 567 N N . ASP A 1 74 ? 0.926 -12.668 -3.785 1.00 87.12 74 ASP A N 1
ATOM 568 C CA . ASP A 1 74 ? 0.130 -12.797 -2.552 1.00 87.12 74 ASP A CA 1
ATOM 569 C C . ASP A 1 74 ? 0.711 -12.003 -1.371 1.00 87.12 74 ASP A C 1
ATOM 571 O O . ASP A 1 74 ? 0.059 -11.801 -0.345 1.00 87.12 74 ASP A O 1
ATOM 575 N N . THR A 1 75 ? 1.962 -11.558 -1.486 1.00 87.19 75 THR A N 1
ATOM 576 C CA . THR A 1 75 ? 2.656 -10.775 -0.459 1.00 87.19 75 THR A CA 1
ATOM 577 C C . THR A 1 75 ? 2.854 -9.349 -0.938 1.00 87.19 75 THR A C 1
ATOM 579 O O . THR A 1 75 ? 3.048 -9.108 -2.124 1.00 87.19 75 THR A O 1
ATOM 582 N N . THR A 1 76 ? 2.800 -8.386 -0.019 1.00 87.25 76 THR A N 1
ATOM 583 C CA . THR A 1 76 ? 3.046 -6.985 -0.371 1.00 87.25 76 THR A CA 1
ATOM 584 C C . THR A 1 76 ? 4.519 -6.773 -0.732 1.00 87.25 76 THR A C 1
ATOM 586 O O . THR A 1 76 ? 5.407 -7.280 -0.045 1.00 87.25 76 THR A O 1
ATOM 589 N N . MET A 1 77 ? 4.779 -6.025 -1.803 1.00 83.25 77 MET A N 1
ATOM 590 C CA . MET A 1 77 ? 6.108 -5.537 -2.187 1.00 83.25 77 MET A CA 1
ATOM 591 C C . MET A 1 77 ? 6.657 -4.531 -1.176 1.00 83.25 77 MET A C 1
ATOM 593 O O . MET A 1 77 ? 7.867 -4.399 -1.029 1.00 83.25 77 MET A O 1
ATOM 597 N N . ILE A 1 78 ? 5.759 -3.809 -0.505 1.00 80.81 78 ILE A N 1
ATOM 598 C CA . ILE A 1 78 ? 6.097 -2.799 0.492 1.00 80.81 78 ILE A CA 1
ATOM 599 C C . ILE A 1 78 ? 5.562 -3.287 1.827 1.00 80.81 78 ILE A C 1
ATOM 601 O O . ILE A 1 78 ? 4.344 -3.364 2.019 1.00 80.81 78 ILE A O 1
ATOM 605 N N . GLY A 1 79 ? 6.460 -3.667 2.728 1.00 72.62 79 GLY A N 1
ATOM 606 C CA . GLY A 1 79 ? 6.079 -4.007 4.085 1.00 72.62 79 GLY A CA 1
ATOM 607 C C . GLY A 1 79 ? 5.857 -2.761 4.947 1.00 72.62 79 GLY A C 1
ATOM 608 O O . GLY A 1 79 ? 6.001 -1.619 4.513 1.00 72.62 79 GLY A O 1
ATOM 609 N N . THR A 1 80 ? 5.436 -2.980 6.190 1.00 73.31 80 THR A N 1
ATOM 610 C CA . THR A 1 80 ? 5.196 -1.901 7.165 1.00 73.31 80 THR A CA 1
ATOM 611 C C . THR A 1 80 ? 6.460 -1.485 7.912 1.00 73.31 80 THR A C 1
ATOM 613 O O . THR A 1 80 ? 6.401 -0.662 8.825 1.00 73.31 80 THR A O 1
ATOM 616 N N . GLU A 1 81 ? 7.593 -2.108 7.610 1.00 77.50 81 GLU A N 1
ATOM 617 C CA . GLU A 1 81 ? 8.878 -1.772 8.193 1.00 77.50 81 GLU A CA 1
ATOM 618 C C . GLU A 1 81 ? 9.305 -0.352 7.813 1.00 77.50 81 GLU A C 1
ATOM 620 O O . GLU A 1 81 ? 9.273 0.060 6.656 1.00 77.50 81 GLU A O 1
ATOM 625 N N . CYS A 1 82 ? 9.742 0.409 8.815 1.00 76.62 82 CYS A N 1
ATOM 626 C CA . CYS A 1 82 ? 10.397 1.680 8.563 1.00 76.62 82 CYS A CA 1
ATOM 627 C C . CYS A 1 82 ? 11.796 1.403 8.017 1.00 76.62 82 CYS A C 1
ATOM 629 O O . CYS A 1 82 ? 12.602 0.752 8.689 1.00 76.62 82 CYS A O 1
ATOM 631 N N . MET A 1 83 ? 12.119 1.946 6.846 1.00 77.56 83 MET A N 1
ATOM 632 C CA . MET A 1 83 ? 13.516 2.013 6.437 1.00 77.56 83 MET A CA 1
ATOM 633 C C . MET A 1 83 ? 14.207 3.157 7.176 1.00 77.56 83 MET A C 1
ATOM 635 O O . MET A 1 83 ? 13.663 4.254 7.308 1.00 77.56 83 MET A O 1
ATOM 639 N N . SER A 1 84 ? 15.421 2.904 7.660 1.00 80.62 84 SER A N 1
ATOM 640 C CA . SER A 1 84 ? 16.254 3.977 8.191 1.00 80.62 84 SER A CA 1
ATOM 641 C C . SER A 1 84 ? 16.712 4.868 7.044 1.00 80.62 84 SER A C 1
ATOM 643 O O . SER A 1 84 ? 17.403 4.384 6.142 1.00 80.62 84 SER A O 1
ATOM 645 N N . CYS A 1 85 ? 16.371 6.154 7.127 1.00 83.56 85 CYS A N 1
ATOM 646 C CA . CYS A 1 85 ? 16.934 7.196 6.274 1.00 83.56 85 CYS A CA 1
ATOM 647 C C . CYS A 1 85 ? 18.370 7.549 6.636 1.00 83.56 85 CYS A C 1
ATOM 649 O O . CYS A 1 85 ? 19.027 8.193 5.838 1.00 83.56 85 CYS A O 1
ATOM 651 N N . LYS A 1 86 ? 18.864 7.095 7.795 1.00 82.62 86 LYS A N 1
ATOM 652 C CA . LYS A 1 86 ? 20.268 7.252 8.152 1.00 82.62 86 LYS A CA 1
ATOM 653 C C . LYS A 1 86 ? 21.148 6.391 7.250 1.00 82.62 86 LYS A C 1
ATOM 655 O O . LYS A 1 86 ? 20.882 5.185 7.120 1.00 82.62 86 LYS A O 1
ATOM 660 N N . GLU A 1 87 ? 22.178 6.990 6.678 1.00 76.12 87 GLU A N 1
ATOM 661 C CA . GLU A 1 87 ? 23.210 6.285 5.931 1.00 76.12 87 GLU A CA 1
ATOM 662 C C . GLU A 1 87 ? 23.975 5.287 6.820 1.00 76.12 87 GLU A C 1
ATOM 664 O O . GLU A 1 87 ? 24.194 5.531 8.014 1.00 76.12 87 GLU A O 1
ATOM 669 N N . PRO A 1 88 ? 24.338 4.106 6.294 1.00 69.31 88 PRO A N 1
ATOM 670 C CA . PRO A 1 88 ? 25.166 3.163 7.030 1.00 69.31 88 PRO A CA 1
ATOM 671 C C . PRO A 1 88 ? 26.597 3.705 7.149 1.00 69.31 88 PRO A C 1
ATOM 673 O O . PRO A 1 88 ? 27.243 3.970 6.145 1.00 69.31 88 PRO A O 1
ATOM 676 N N . ALA A 1 89 ? 27.128 3.769 8.372 1.00 63.22 89 ALA A N 1
ATOM 677 C CA . ALA A 1 89 ? 28.481 4.267 8.660 1.00 63.22 89 ALA A CA 1
ATOM 678 C C . ALA A 1 89 ? 29.633 3.450 8.022 1.00 63.22 89 ALA A C 1
ATOM 680 O O . ALA A 1 89 ? 30.793 3.838 8.130 1.00 63.22 89 ALA A O 1
ATOM 681 N N . ASP A 1 90 ? 29.319 2.322 7.376 1.00 56.38 90 ASP A N 1
ATOM 682 C CA . ASP A 1 90 ? 30.278 1.334 6.869 1.00 56.38 90 ASP A CA 1
ATOM 683 C C . ASP A 1 90 ? 30.341 1.276 5.325 1.00 56.38 90 ASP A C 1
ATOM 685 O O . ASP A 1 90 ? 30.798 0.281 4.753 1.00 56.38 90 ASP A O 1
ATOM 689 N N . ALA A 1 91 ? 29.884 2.312 4.614 1.00 50.59 91 ALA A N 1
ATOM 690 C CA . ALA A 1 91 ? 30.105 2.424 3.173 1.00 50.59 91 ALA A CA 1
ATOM 691 C C . ALA A 1 91 ? 31.548 2.899 2.892 1.00 50.59 91 ALA A C 1
ATOM 693 O O . ALA A 1 91 ? 31.886 4.063 3.017 1.00 50.59 91 ALA A O 1
ATOM 694 N N . ASN A 1 92 ? 32.424 1.937 2.582 1.00 49.78 92 ASN A N 1
ATOM 695 C CA . ASN A 1 92 ? 33.714 2.072 1.888 1.00 49.78 92 ASN A CA 1
ATOM 696 C C . ASN A 1 92 ? 34.629 3.277 2.216 1.00 49.78 92 ASN A C 1
ATOM 698 O O . ASN A 1 92 ? 34.643 4.286 1.523 1.00 49.78 92 ASN A O 1
ATOM 702 N N . GLN A 1 93 ? 35.638 3.032 3.061 1.00 48.03 93 GLN A N 1
ATOM 703 C CA . GLN A 1 93 ? 36.852 3.866 3.203 1.00 48.03 93 GLN A CA 1
ATOM 704 C C . GLN A 1 93 ? 37.720 3.999 1.920 1.00 48.03 93 GLN A C 1
ATOM 706 O O . GLN A 1 93 ? 38.839 4.499 1.991 1.00 48.03 93 GLN A O 1
ATOM 711 N N . ASN A 1 94 ? 37.241 3.533 0.760 1.00 51.88 94 ASN A N 1
ATOM 712 C CA . ASN A 1 94 ? 37.963 3.513 -0.518 1.00 51.88 94 ASN A CA 1
ATOM 713 C C . ASN A 1 94 ? 37.219 4.225 -1.661 1.00 51.88 94 ASN A C 1
ATOM 715 O O . ASN A 1 94 ? 37.664 4.137 -2.805 1.00 51.88 94 ASN A O 1
ATOM 719 N N . ASN A 1 95 ? 36.100 4.901 -1.391 1.00 50.91 95 ASN A N 1
ATOM 720 C CA . ASN A 1 95 ? 35.455 5.751 -2.384 1.00 50.91 95 ASN A CA 1
ATOM 721 C C . ASN A 1 95 ? 35.868 7.199 -2.096 1.00 50.91 95 ASN A C 1
ATOM 723 O O . ASN A 1 95 ? 35.406 7.806 -1.137 1.00 50.91 95 ASN A O 1
ATOM 727 N N . GLU A 1 96 ? 36.779 7.749 -2.902 1.00 50.78 96 GLU A N 1
ATOM 728 C CA . GLU A 1 96 ? 37.315 9.116 -2.740 1.00 50.78 96 GLU A CA 1
ATOM 729 C C . GLU A 1 96 ? 36.238 10.220 -2.848 1.00 50.78 96 GLU A C 1
ATOM 731 O O . GLU A 1 96 ? 36.535 11.389 -2.617 1.00 50.78 96 GLU A O 1
ATOM 736 N N . ASN A 1 97 ? 34.988 9.848 -3.147 1.00 52.53 97 ASN A N 1
ATOM 737 C CA . ASN A 1 97 ? 33.837 10.744 -3.212 1.00 52.53 97 ASN A CA 1
ATOM 738 C C . ASN A 1 97 ? 33.012 10.808 -1.906 1.00 52.53 97 ASN A C 1
ATOM 740 O O . ASN A 1 97 ? 32.305 11.790 -1.730 1.00 52.53 97 ASN A O 1
ATOM 744 N N . ASP A 1 98 ? 33.150 9.857 -0.967 1.00 47.59 98 ASP A N 1
ATOM 745 C CA . ASP A 1 98 ? 32.365 9.842 0.294 1.00 47.59 98 ASP A CA 1
ATOM 746 C C . ASP A 1 98 ? 32.962 10.743 1.391 1.00 47.59 98 ASP A C 1
ATOM 748 O O . ASP A 1 98 ? 32.342 10.986 2.419 1.00 47.59 98 ASP A O 1
ATOM 752 N N . GLN A 1 99 ? 34.178 11.277 1.210 1.00 46.75 99 GLN A N 1
ATOM 753 C CA . GLN A 1 99 ? 34.743 12.254 2.161 1.00 46.75 99 GLN A CA 1
ATOM 754 C C . GLN A 1 99 ? 34.131 13.658 2.022 1.00 46.75 99 GLN A C 1
ATOM 756 O O . GLN A 1 99 ? 34.471 14.544 2.810 1.00 46.75 99 GLN A O 1
ATOM 761 N N . ALA A 1 100 ? 33.281 13.872 1.014 1.00 48.59 100 ALA A N 1
ATOM 762 C CA . ALA A 1 100 ? 32.642 15.150 0.723 1.00 48.59 100 ALA A CA 1
ATOM 763 C C . ALA A 1 100 ? 31.124 15.153 0.968 1.00 48.59 100 ALA A C 1
ATOM 765 O O . ALA A 1 100 ? 30.547 16.241 0.975 1.00 48.59 100 ALA A O 1
ATOM 766 N N . ASP A 1 101 ? 30.499 13.992 1.196 1.00 49.94 101 ASP A N 1
ATOM 767 C CA . ASP A 1 101 ? 29.098 13.926 1.607 1.00 49.94 101 ASP A CA 1
ATOM 768 C C . ASP A 1 101 ? 29.016 14.130 3.121 1.00 49.94 101 ASP A C 1
ATOM 770 O O . ASP A 1 101 ? 29.266 13.247 3.938 1.00 49.94 101 ASP A O 1
ATOM 774 N N . GLU A 1 102 ? 28.719 15.372 3.497 1.00 52.53 102 GLU A N 1
ATOM 775 C CA . GLU A 1 102 ? 28.370 15.758 4.867 1.00 52.53 102 GLU A CA 1
ATOM 776 C C . GLU A 1 102 ? 26.928 15.333 5.224 1.00 52.53 102 GLU A C 1
ATOM 778 O O . GLU A 1 102 ? 26.442 15.670 6.306 1.00 52.53 102 GLU A O 1
ATOM 783 N N . ASP A 1 103 ? 26.223 14.641 4.317 1.00 57.50 103 ASP A N 1
ATOM 784 C CA . ASP A 1 103 ? 24.846 14.211 4.531 1.00 57.50 103 ASP A CA 1
ATOM 785 C C . ASP A 1 103 ? 24.800 12.829 5.196 1.00 57.50 103 ASP A C 1
ATOM 787 O O . ASP A 1 103 ? 25.345 11.845 4.712 1.00 57.50 103 ASP A O 1
ATOM 791 N N . GLU A 1 104 ? 24.146 12.757 6.357 1.00 69.62 104 GLU A N 1
ATOM 792 C CA . GLU A 1 104 ? 23.880 11.491 7.048 1.00 69.62 104 GLU A CA 1
ATOM 793 C C . GLU A 1 104 ? 22.588 10.820 6.537 1.00 69.62 104 GLU A C 1
ATOM 795 O O . GLU A 1 104 ? 22.133 9.826 7.127 1.00 69.62 104 GLU A O 1
ATOM 800 N N . VAL A 1 105 ? 21.952 11.361 5.492 1.00 79.62 105 VAL A N 1
ATOM 801 C CA . VAL A 1 105 ? 20.675 10.907 4.935 1.00 79.62 105 VAL A CA 1
ATOM 802 C C . VAL A 1 105 ? 20.872 10.201 3.592 1.00 79.62 105 VAL A C 1
ATOM 804 O O . VAL A 1 105 ? 21.599 10.650 2.729 1.00 79.62 105 VAL A O 1
ATOM 807 N N . LYS A 1 106 ? 20.185 9.072 3.394 1.00 81.25 106 LYS A N 1
ATOM 808 C CA . LYS A 1 106 ? 20.203 8.342 2.118 1.00 81.25 106 LYS A CA 1
ATOM 809 C C . LYS A 1 106 ? 19.512 9.143 1.015 1.00 81.25 106 LYS A C 1
ATOM 811 O O . LYS A 1 106 ? 18.369 9.561 1.216 1.00 81.25 106 LYS A O 1
ATOM 816 N N . GLU A 1 107 ? 20.062 9.109 -0.198 1.00 81.62 107 GLU A N 1
ATOM 817 C CA . GLU A 1 107 ? 19.486 9.728 -1.410 1.00 81.62 107 GLU A CA 1
ATOM 818 C C . GLU A 1 107 ? 17.981 9.429 -1.600 1.00 81.62 107 GLU A C 1
ATOM 820 O O . GLU A 1 107 ? 17.167 10.317 -1.851 1.00 81.62 107 GLU A O 1
ATOM 825 N N . SER A 1 108 ? 17.558 8.171 -1.423 1.00 81.62 108 SER A N 1
ATOM 826 C CA . SER A 1 108 ? 16.135 7.792 -1.547 1.00 81.62 108 SER A CA 1
ATOM 827 C C . SER A 1 108 ? 15.211 8.534 -0.569 1.00 81.62 108 SER A C 1
ATOM 829 O O . SER A 1 108 ? 14.048 8.792 -0.884 1.00 81.62 108 SER A O 1
ATOM 831 N N . CYS A 1 109 ? 15.718 8.891 0.613 1.00 83.62 109 CYS A N 1
ATOM 832 C CA . CYS A 1 109 ? 14.982 9.660 1.603 1.00 83.62 109 CYS A CA 1
ATOM 833 C C . CYS A 1 109 ? 14.995 11.154 1.298 1.00 83.62 109 CYS A C 1
ATOM 835 O O . CYS A 1 109 ? 13.978 11.800 1.536 1.00 83.62 109 CYS A O 1
ATOM 837 N N . GLU A 1 110 ? 16.077 11.691 0.738 1.00 84.50 110 GLU A N 1
ATOM 838 C CA . GLU A 1 110 ? 16.104 13.066 0.233 1.00 84.50 110 GLU A CA 1
ATOM 839 C C . GLU A 1 110 ? 15.083 13.255 -0.884 1.00 84.50 110 GLU A C 1
ATOM 841 O O . GLU A 1 110 ? 14.210 14.112 -0.776 1.00 84.50 110 GLU A O 1
ATOM 846 N N . GLN A 1 111 ? 15.103 12.391 -1.901 1.00 85.44 111 GLN A N 1
ATOM 847 C CA . GLN A 1 111 ? 14.158 12.454 -3.018 1.00 85.44 111 GLN A CA 1
ATOM 848 C C . GLN A 1 111 ? 12.707 12.329 -2.540 1.00 85.44 111 GLN A C 1
ATOM 850 O O . GLN A 1 111 ? 11.828 13.079 -2.977 1.00 85.44 111 GLN A O 1
ATOM 855 N N . LEU A 1 112 ? 12.445 11.402 -1.611 1.00 85.62 112 LEU A N 1
ATOM 856 C CA . LEU A 1 112 ? 11.122 11.246 -1.011 1.00 85.62 112 LEU A CA 1
ATOM 857 C C . LEU A 1 112 ? 10.723 12.489 -0.211 1.00 85.62 112 LEU A C 1
ATOM 859 O O . LEU A 1 112 ? 9.582 12.944 -0.308 1.00 85.62 112 LEU A O 1
ATOM 863 N N . TYR A 1 113 ? 11.650 13.048 0.567 1.00 86.00 113 TYR A N 1
ATOM 864 C CA . TYR A 1 113 ? 11.423 14.266 1.326 1.00 86.00 113 TYR A CA 1
ATOM 865 C C . TYR A 1 113 ? 11.104 15.424 0.380 1.00 86.00 113 TYR A C 1
ATOM 867 O O . TYR A 1 113 ? 10.077 16.071 0.562 1.00 86.00 113 TYR A O 1
ATOM 875 N N . GLU A 1 114 ? 11.900 15.653 -0.665 1.00 86.06 114 GLU A N 1
ATOM 876 C CA . GLU A 1 114 ? 11.711 16.697 -1.679 1.00 86.06 114 GLU A CA 1
ATOM 877 C C . GLU A 1 114 ? 10.354 16.648 -2.378 1.00 86.06 114 GLU A C 1
ATOM 879 O O . GLU A 1 114 ? 9.715 17.693 -2.520 1.00 86.06 114 GLU A O 1
ATOM 884 N N . GLN A 1 115 ? 9.891 15.457 -2.755 1.00 86.25 115 GLN A N 1
ATOM 885 C CA . GLN A 1 115 ? 8.602 15.267 -3.428 1.00 86.25 115 GLN A CA 1
ATOM 886 C C . GLN A 1 115 ? 7.405 15.265 -2.465 1.00 86.25 115 GLN A C 1
ATOM 888 O O . GLN A 1 115 ? 6.253 15.311 -2.905 1.00 86.25 115 GLN A O 1
ATOM 893 N N . SER A 1 116 ? 7.645 15.204 -1.153 1.00 85.88 116 SER A N 1
ATOM 894 C CA . SER A 1 116 ? 6.573 15.138 -0.161 1.00 85.88 116 SER A CA 1
ATOM 895 C C . SER A 1 116 ? 5.802 16.458 -0.022 1.00 85.88 116 SER A C 1
ATOM 897 O O . SER A 1 116 ? 6.298 17.557 -0.285 1.00 85.88 116 SER A O 1
ATOM 899 N N . GLY A 1 117 ? 4.553 16.361 0.442 1.00 86.38 117 GLY A N 1
ATOM 900 C CA . GLY A 1 117 ? 3.766 17.519 0.865 1.00 86.38 117 GLY A CA 1
ATOM 901 C C . GLY A 1 117 ? 4.326 18.109 2.160 1.00 86.38 117 GLY A C 1
ATOM 902 O O . GLY A 1 117 ? 3.862 17.768 3.246 1.00 86.38 117 GLY A O 1
ATOM 903 N N . LYS A 1 118 ? 5.325 18.984 2.046 1.00 88.12 118 LYS A N 1
ATOM 904 C CA . LYS A 1 118 ? 6.072 19.538 3.181 1.00 88.12 118 LYS A CA 1
ATOM 905 C C . LYS A 1 118 ? 5.271 20.577 3.969 1.00 88.12 118 LYS A C 1
ATOM 907 O O . LYS A 1 118 ? 4.657 21.479 3.396 1.00 88.12 118 LYS A O 1
ATOM 912 N N . CYS A 1 119 ? 5.312 20.467 5.294 1.00 88.56 119 CYS A N 1
ATOM 913 C CA . CYS A 1 119 ? 4.916 21.534 6.206 1.00 88.56 119 CYS A CA 1
ATOM 914 C C . CYS A 1 119 ? 6.075 21.842 7.154 1.00 88.56 119 CYS A C 1
ATOM 916 O O . CYS A 1 119 ? 6.143 21.328 8.267 1.00 88.56 119 CYS A O 1
ATOM 918 N N . GLU A 1 120 ? 7.009 22.667 6.692 1.00 90.31 120 GLU A N 1
ATOM 919 C CA . GLU A 1 120 ? 8.235 23.002 7.423 1.00 90.31 120 GLU A CA 1
ATOM 920 C C . GLU A 1 120 ? 8.070 24.235 8.332 1.00 90.31 120 GLU A C 1
ATOM 922 O O . GLU A 1 120 ? 9.027 24.945 8.653 1.00 90.31 120 GLU A O 1
ATOM 927 N N . TYR A 1 121 ? 6.838 24.509 8.762 1.00 87.81 121 TYR A N 1
ATOM 928 C CA . TYR A 1 121 ? 6.535 25.633 9.635 1.00 87.81 121 TYR A CA 1
ATOM 929 C C . TYR A 1 121 ? 7.210 25.453 11.001 1.00 87.81 121 TYR A C 1
ATOM 931 O O . TYR A 1 121 ? 6.984 24.464 11.697 1.00 87.81 121 TYR A O 1
ATOM 939 N N . GLY A 1 122 ? 8.024 26.432 11.406 1.00 86.12 122 GLY A N 1
ATOM 940 C CA . GLY A 1 122 ? 8.751 26.402 12.679 1.00 86.12 122 GLY A CA 1
ATOM 941 C C . GLY A 1 122 ? 10.082 25.645 12.644 1.00 86.12 122 GLY A C 1
ATOM 942 O O . GLY A 1 122 ? 10.728 25.534 13.685 1.00 86.12 122 GLY A O 1
ATOM 943 N N . LEU A 1 123 ? 10.519 25.162 11.476 1.00 87.56 123 LEU A N 1
ATOM 944 C CA . LEU A 1 123 ? 11.872 24.640 11.287 1.00 87.56 123 LEU A CA 1
ATOM 945 C C . LEU A 1 123 ? 12.855 25.777 10.981 1.00 87.56 123 LEU A C 1
ATOM 947 O O . LEU A 1 123 ? 12.531 26.733 10.277 1.00 87.56 123 LEU A O 1
ATOM 951 N N . ASN A 1 124 ? 14.075 25.666 11.511 1.00 87.31 124 ASN A N 1
ATOM 952 C CA . ASN A 1 124 ? 15.150 26.627 11.265 1.00 87.31 124 ASN A CA 1
ATOM 953 C C . ASN A 1 124 ? 15.885 26.289 9.958 1.00 87.31 124 ASN A C 1
ATOM 955 O O . ASN A 1 124 ? 17.007 25.791 9.981 1.00 87.31 124 ASN A O 1
ATOM 959 N N . ILE A 1 125 ? 15.218 26.520 8.829 1.00 85.81 125 ILE A N 1
ATOM 960 C CA . ILE A 1 125 ? 15.734 26.247 7.482 1.00 85.81 125 ILE A CA 1
ATOM 961 C C . ILE A 1 125 ? 15.646 27.500 6.610 1.00 85.81 125 ILE A C 1
ATOM 963 O O . ILE A 1 125 ? 14.766 28.341 6.794 1.00 85.81 125 ILE A O 1
ATOM 967 N N . GLN A 1 126 ? 16.570 27.637 5.657 1.00 86.38 126 GLN A N 1
ATOM 968 C CA . GLN A 1 126 ? 16.736 28.868 4.877 1.00 86.38 126 GLN A CA 1
ATOM 969 C C . GLN A 1 126 ? 15.547 29.166 3.946 1.00 86.38 126 GLN A C 1
ATOM 971 O O . GLN A 1 126 ? 15.194 30.330 3.760 1.00 86.38 126 GLN A O 1
ATOM 976 N N . TYR A 1 127 ? 14.912 28.128 3.392 1.00 84.69 127 TYR A N 1
ATOM 977 C CA . TYR A 1 127 ? 13.772 28.254 2.478 1.00 84.69 127 TYR A CA 1
ATOM 978 C C . TYR A 1 127 ? 12.685 27.227 2.811 1.00 84.69 127 TYR A C 1
ATOM 980 O O . TYR A 1 127 ? 12.609 26.185 2.161 1.00 84.69 127 TYR A O 1
ATOM 988 N N . PRO A 1 128 ? 11.842 27.496 3.822 1.00 87.50 128 PRO A N 1
ATOM 989 C CA . PRO A 1 128 ? 10.825 26.547 4.238 1.00 87.50 128 PRO A CA 1
ATOM 990 C C . PRO A 1 128 ? 9.706 26.401 3.210 1.00 87.50 128 PRO A C 1
ATOM 992 O O . PRO A 1 128 ? 9.081 27.373 2.774 1.00 87.50 128 PRO A O 1
ATOM 995 N N . ASN A 1 129 ? 9.401 25.153 2.886 1.00 86.62 129 ASN A N 1
ATOM 996 C CA . ASN A 1 129 ? 8.266 24.734 2.098 1.00 86.62 129 ASN A CA 1
ATOM 997 C C . ASN A 1 129 ? 7.064 24.460 3.016 1.00 86.62 129 ASN A C 1
ATOM 999 O O . ASN A 1 129 ? 7.055 23.546 3.841 1.00 86.62 129 ASN A O 1
ATOM 1003 N N . ASN A 1 130 ? 6.022 25.274 2.840 1.00 88.44 130 ASN A N 1
ATOM 1004 C CA . ASN A 1 130 ? 4.781 25.205 3.610 1.00 88.44 130 ASN A CA 1
ATOM 1005 C C . ASN A 1 130 ? 3.566 24.804 2.753 1.00 88.44 130 ASN A C 1
ATOM 1007 O O . ASN A 1 130 ? 2.426 24.980 3.186 1.00 88.44 130 ASN A O 1
ATOM 1011 N N . TYR A 1 131 ? 3.773 24.277 1.540 1.00 84.00 131 TYR A N 1
ATOM 1012 C CA . TYR A 1 131 ? 2.672 23.923 0.633 1.00 84.00 131 TYR A CA 1
ATOM 1013 C C . TYR A 1 131 ? 1.746 22.845 1.222 1.00 84.00 131 TYR A C 1
ATOM 1015 O O . TYR A 1 131 ? 0.533 22.892 1.012 1.00 84.00 131 TYR A O 1
ATOM 1023 N N . GLY A 1 132 ? 2.289 21.918 2.014 1.00 83.44 132 GLY A N 1
ATOM 1024 C CA . GLY A 1 132 ? 1.541 20.880 2.723 1.00 83.44 132 GLY A CA 1
ATOM 1025 C C . GLY A 1 132 ? 0.843 21.356 4.001 1.00 83.44 132 GLY A C 1
ATOM 1026 O O . GLY A 1 132 ? -0.070 20.679 4.473 1.00 83.44 132 GLY A O 1
ATOM 1027 N N . CYS A 1 133 ? 1.192 22.528 4.549 1.00 84.75 133 CYS A N 1
ATOM 1028 C CA . CYS A 1 133 ? 0.597 23.007 5.804 1.00 84.75 133 CYS A CA 1
ATOM 1029 C C . CYS A 1 133 ? -0.910 23.244 5.675 1.00 84.75 133 CYS A C 1
ATOM 1031 O O . CYS A 1 133 ? -1.676 22.819 6.536 1.00 84.75 133 CYS A O 1
ATOM 1033 N N . ASN A 1 134 ? -1.355 23.832 4.561 1.00 79.12 134 ASN A N 1
ATOM 1034 C CA . ASN A 1 134 ? -2.780 24.065 4.308 1.00 79.12 134 ASN A CA 1
ATOM 1035 C C . ASN A 1 134 ? -3.568 22.752 4.200 1.00 79.12 134 ASN A C 1
ATOM 1037 O O . ASN A 1 134 ? -4.711 22.672 4.643 1.00 79.12 134 ASN A O 1
ATOM 1041 N N . PHE A 1 135 ? -2.955 21.711 3.631 1.00 78.12 135 PHE A N 1
ATOM 1042 C CA . PHE A 1 135 ? -3.560 20.385 3.549 1.00 78.12 135 PHE A CA 1
ATOM 1043 C C . PHE A 1 135 ? -3.698 19.759 4.944 1.00 78.12 135 PHE A C 1
ATOM 1045 O O . PHE A 1 135 ? -4.772 19.274 5.292 1.00 78.12 135 PHE A O 1
ATOM 1052 N N . MET A 1 136 ? -2.667 19.856 5.790 1.00 69.94 136 MET A N 1
ATOM 1053 C CA . MET A 1 136 ? -2.721 19.379 7.180 1.00 69.94 136 MET A CA 1
ATOM 1054 C C . MET A 1 136 ? -3.720 20.159 8.045 1.00 69.94 136 MET A C 1
ATOM 1056 O O . MET A 1 136 ? -4.421 19.570 8.869 1.00 69.94 136 MET A O 1
ATOM 1060 N N . GLU A 1 137 ? -3.838 21.472 7.850 1.00 70.44 137 GLU A N 1
ATOM 1061 C CA . GLU A 1 137 ? -4.859 22.285 8.514 1.00 70.44 137 GLU A CA 1
ATOM 1062 C C . GLU A 1 137 ? -6.272 21.982 7.998 1.00 70.44 137 GLU A C 1
ATOM 1064 O O . GLU A 1 137 ? -7.225 22.000 8.780 1.00 70.44 137 GLU A O 1
ATOM 1069 N N . GLY A 1 138 ? -6.403 21.657 6.709 1.00 61.91 138 GLY A N 1
ATOM 1070 C CA . GLY A 1 138 ? -7.656 21.291 6.049 1.00 61.91 138 GLY A CA 1
ATOM 1071 C C . GLY A 1 138 ? -8.169 19.890 6.399 1.00 61.91 138 GLY A C 1
ATOM 1072 O O . GLY A 1 138 ? -9.380 19.703 6.498 1.00 61.91 138 GLY A O 1
ATOM 1073 N N . ILE A 1 139 ? -7.286 18.920 6.678 1.00 59.56 139 ILE A N 1
ATOM 1074 C CA . ILE A 1 139 ? -7.657 17.577 7.178 1.00 59.56 139 ILE A CA 1
ATOM 1075 C C . ILE A 1 139 ? -7.947 17.588 8.688 1.00 59.56 139 ILE A C 1
ATOM 1077 O O . ILE A 1 139 ? -8.055 16.541 9.327 1.00 59.56 139 ILE A O 1
ATOM 1081 N N . LYS A 1 140 ? -8.168 18.750 9.310 1.00 52.12 140 LYS A N 1
ATOM 1082 C CA . LYS A 1 140 ? -8.868 18.770 10.597 1.00 52.12 140 LYS A CA 1
ATOM 1083 C C . LYS A 1 140 ? -10.247 18.138 10.381 1.00 52.12 140 LYS A C 1
ATOM 1085 O O . LYS A 1 140 ? -11.183 18.804 9.949 1.00 52.12 140 LYS A O 1
ATOM 1090 N N . ILE A 1 141 ? -10.383 16.843 10.687 1.00 48.91 141 ILE A N 1
ATOM 1091 C CA . ILE A 1 141 ? -11.662 16.129 10.754 1.00 48.91 141 ILE A CA 1
ATOM 1092 C C . ILE A 1 141 ? -12.406 16.682 11.972 1.00 48.91 141 ILE A C 1
ATOM 1094 O O . ILE A 1 141 ? -12.518 16.052 13.021 1.00 48.91 141 ILE A O 1
ATOM 1098 N N . VAL A 1 142 ? -12.903 17.909 11.863 1.00 48.66 142 VAL A N 1
ATOM 1099 C CA . VAL A 1 142 ? -13.824 18.485 12.831 1.00 48.66 142 VAL A CA 1
ATOM 1100 C C . VAL A 1 142 ? -15.204 17.904 12.551 1.00 48.66 142 VAL A C 1
ATOM 1102 O O . VAL A 1 142 ? -16.008 18.459 11.807 1.00 48.66 142 VAL A O 1
ATOM 1105 N N . ARG A 1 143 ? -15.535 16.782 13.206 1.00 50.88 143 ARG A N 1
ATOM 1106 C CA . ARG A 1 143 ? -16.939 16.596 13.605 1.00 50.88 143 ARG A CA 1
ATOM 1107 C C . ARG A 1 143 ? -17.279 17.707 14.594 1.00 50.88 143 ARG A C 1
ATOM 1109 O O . ARG A 1 143 ? -16.413 18.127 15.357 1.00 50.88 143 ARG A O 1
ATOM 1116 N N . LYS A 1 144 ? -18.544 18.143 14.598 1.00 52.25 144 LYS A N 1
ATOM 1117 C CA . LYS A 1 144 ? -19.112 19.292 15.343 1.00 52.25 144 LYS A CA 1
ATOM 1118 C C . LYS A 1 144 ? -18.735 19.427 16.840 1.00 52.25 144 LYS A C 1
ATOM 1120 O O . LYS A 1 144 ? -19.082 20.435 17.439 1.00 52.25 144 LYS A O 1
ATOM 1125 N N . ASN A 1 145 ? -18.016 18.465 17.425 1.00 54.78 145 ASN A N 1
ATOM 1126 C CA . ASN A 1 145 ? -17.621 18.408 18.833 1.00 54.78 145 ASN A CA 1
ATOM 1127 C C . ASN A 1 145 ? -16.087 18.470 19.069 1.00 54.78 145 ASN A C 1
ATOM 1129 O O . ASN A 1 145 ? -15.639 18.153 20.167 1.00 54.78 145 ASN A O 1
ATOM 1133 N N . GLY A 1 146 ? -15.268 18.843 18.076 1.00 50.66 146 GLY A N 1
ATOM 1134 C CA . GLY A 1 146 ? -13.892 19.336 18.298 1.00 50.66 146 GLY A CA 1
ATOM 1135 C C . GLY A 1 146 ? -12.841 18.348 18.835 1.00 50.66 146 GLY A C 1
ATOM 1136 O O . GLY A 1 146 ? -11.797 18.783 19.308 1.00 50.66 146 GLY A O 1
ATOM 1137 N N . THR A 1 147 ? -13.078 17.037 18.778 1.00 47.31 147 THR A N 1
ATOM 1138 C CA . THR A 1 147 ? -12.132 16.014 19.263 1.00 47.31 147 THR A CA 1
ATOM 1139 C C . THR A 1 147 ? -11.356 15.374 18.109 1.00 47.31 147 THR A C 1
ATOM 1141 O O . THR A 1 147 ? -11.951 14.891 17.148 1.00 47.31 147 THR A O 1
ATOM 1144 N N . ILE A 1 148 ? -10.021 15.386 18.211 1.00 52.00 148 ILE A N 1
ATOM 1145 C CA . ILE A 1 148 ? -9.079 14.838 17.222 1.00 52.00 148 ILE A CA 1
ATOM 1146 C C . ILE A 1 148 ? -8.927 13.335 17.476 1.00 52.00 148 ILE A C 1
ATOM 1148 O O . ILE A 1 148 ? -8.546 12.938 18.576 1.00 52.00 148 ILE A O 1
ATOM 1152 N N . VAL A 1 149 ? -9.204 12.495 16.475 1.00 57.25 149 VAL A N 1
ATOM 1153 C CA . VAL A 1 149 ? -8.899 11.058 16.535 1.00 57.25 149 VAL A CA 1
ATOM 1154 C C . VAL A 1 149 ? -8.054 10.694 15.321 1.00 57.25 149 VAL A C 1
ATOM 1156 O O . VAL A 1 149 ? -8.522 10.781 14.188 1.00 57.25 149 VAL A O 1
ATOM 1159 N N . SER A 1 150 ? -6.807 10.311 15.572 1.00 47.16 150 SER A N 1
ATOM 1160 C CA . SER A 1 150 ? -5.856 9.836 14.567 1.00 47.16 150 SER A CA 1
ATOM 1161 C C . SER A 1 150 ? -5.936 8.308 14.448 1.00 47.16 150 SER A C 1
ATOM 1163 O O . SER A 1 150 ? -5.900 7.620 15.467 1.00 47.16 150 SER A O 1
ATOM 1165 N N . GLY A 1 151 ? -5.966 7.778 13.220 1.00 49.50 151 GLY A N 1
ATOM 1166 C CA . GLY A 1 151 ? -5.516 6.410 12.909 1.00 49.50 151 GLY A CA 1
ATOM 1167 C C . GLY A 1 151 ? -6.584 5.357 12.547 1.00 49.50 151 GLY A C 1
ATOM 1168 O O . GLY A 1 151 ? -7.736 5.453 12.977 1.00 49.50 151 GLY A O 1
ATOM 1169 N N . PRO A 1 152 ? -6.198 4.350 11.731 1.00 47.56 152 PRO A N 1
ATOM 1170 C CA . PRO A 1 152 ? -7.086 3.416 11.04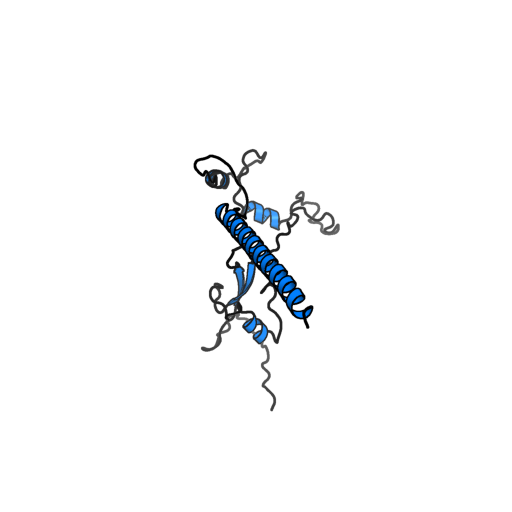7 1.00 47.56 152 PRO A CA 1
ATOM 1171 C C . PRO A 1 152 ? -7.626 2.366 12.016 1.00 47.56 152 PRO A C 1
ATOM 1173 O O . PRO A 1 152 ? -6.902 1.785 12.819 1.00 47.56 152 PRO A O 1
ATOM 1176 N N . GLY A 1 153 ? -8.928 2.125 11.930 1.00 53.47 153 GLY A N 1
ATOM 1177 C CA . GLY A 1 153 ? -9.655 1.303 12.889 1.00 53.47 153 GLY A CA 1
ATOM 1178 C C . GLY A 1 153 ? -10.665 2.152 13.635 1.00 53.47 153 GLY A C 1
ATOM 1179 O O . GLY A 1 153 ? -10.620 2.268 14.860 1.00 53.47 153 GLY A O 1
ATOM 1180 N N . SER A 1 154 ? -11.601 2.755 12.893 1.00 56.88 154 SER A N 1
ATOM 1181 C CA . SER A 1 154 ? -12.781 3.337 13.517 1.00 56.88 154 SER A CA 1
ATOM 1182 C C . SER A 1 154 ? -13.481 2.220 14.288 1.00 56.88 154 SER A C 1
ATOM 1184 O O . SER A 1 154 ? -14.135 1.360 13.695 1.00 56.88 154 SER A O 1
ATOM 1186 N N . LYS A 1 155 ? -13.312 2.197 15.612 1.00 58.94 155 LYS A N 1
ATOM 1187 C CA . LYS A 1 155 ? -14.097 1.349 16.505 1.00 58.94 155 LYS A CA 1
ATOM 1188 C C . LYS A 1 155 ? -15.548 1.756 16.298 1.00 58.94 155 LYS A C 1
ATOM 1190 O O . LYS A 1 155 ? -15.989 2.785 16.804 1.00 58.94 155 LYS A O 1
ATOM 1195 N N . ASN A 1 156 ? -16.263 1.005 15.468 1.00 71.94 156 ASN A N 1
ATOM 1196 C CA . ASN A 1 156 ? -17.651 1.299 15.184 1.00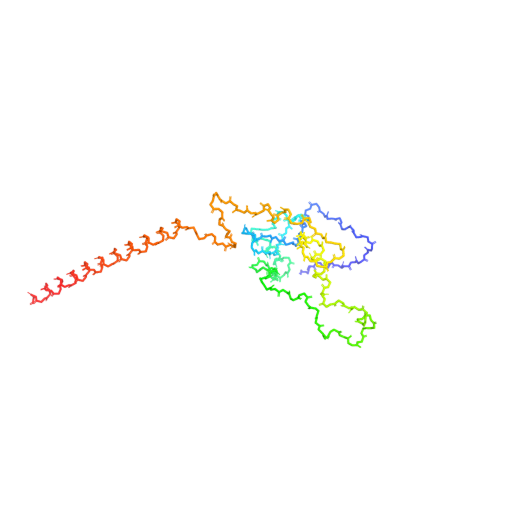 71.94 156 ASN A CA 1
ATOM 1197 C C . ASN A 1 156 ? -18.448 0.901 16.426 1.00 71.94 156 ASN A C 1
ATOM 1199 O O . ASN A 1 156 ? -18.694 -0.280 16.663 1.00 71.94 156 ASN A O 1
ATOM 1203 N N . THR A 1 157 ? -18.806 1.893 17.245 1.00 75.25 157 THR A N 1
ATOM 1204 C CA . THR A 1 157 ? -19.524 1.693 18.509 1.00 75.25 157 THR A CA 1
ATOM 1205 C C . THR A 1 157 ? -20.787 0.857 18.309 1.00 75.25 157 THR A C 1
ATOM 1207 O O . THR A 1 157 ? -21.101 0.026 19.155 1.00 75.25 157 THR A O 1
ATOM 1210 N N . ALA A 1 158 ? -21.464 0.999 17.163 1.00 77.69 158 ALA A N 1
ATOM 1211 C CA . ALA A 1 158 ? -22.620 0.174 16.830 1.00 77.69 158 ALA A CA 1
ATOM 1212 C C . ALA A 1 158 ? -22.240 -1.309 16.675 1.00 77.69 158 ALA A C 1
ATOM 1214 O O . ALA A 1 158 ? -22.885 -2.170 17.269 1.00 77.69 158 ALA A O 1
ATOM 1215 N N . ALA A 1 159 ? -21.157 -1.614 15.952 1.00 76.69 159 ALA A N 1
ATOM 1216 C CA . ALA A 1 159 ? -20.691 -2.987 15.752 1.00 76.69 159 ALA A CA 1
ATOM 1217 C C . ALA A 1 159 ? -20.302 -3.666 17.078 1.00 76.69 159 ALA A C 1
ATOM 1219 O O . ALA A 1 159 ? -20.674 -4.814 17.314 1.00 76.69 159 ALA A O 1
ATOM 1220 N N . SER A 1 160 ? -19.628 -2.948 17.984 1.00 81.25 160 SER A N 1
ATOM 1221 C CA . SER A 1 160 ? -19.265 -3.484 19.305 1.00 81.25 160 SER A CA 1
ATOM 1222 C C . SER A 1 160 ? -20.486 -3.834 20.165 1.00 81.25 160 SER A C 1
ATOM 1224 O O . SER A 1 160 ? -20.466 -4.844 20.868 1.00 81.25 160 SER A O 1
ATOM 1226 N N . VAL A 1 161 ? -21.564 -3.045 20.087 1.00 88.94 161 VAL A N 1
ATOM 1227 C CA . VAL A 1 161 ? -22.811 -3.314 20.823 1.00 88.94 161 VAL A CA 1
ATOM 1228 C C . VAL A 1 161 ? -23.511 -4.569 20.294 1.00 88.94 161 VAL A C 1
ATOM 1230 O O . VAL A 1 161 ? -23.939 -5.408 21.089 1.00 88.94 161 VAL A O 1
ATOM 1233 N N . PHE A 1 162 ? -23.587 -4.746 18.971 1.00 90.81 162 PHE A N 1
ATOM 1234 C CA . PHE A 1 162 ? -24.215 -5.933 18.379 1.00 90.81 162 PHE A CA 1
ATOM 1235 C C . PHE A 1 162 ? -23.458 -7.224 18.703 1.00 90.81 162 PHE A C 1
ATOM 1237 O O . PHE A 1 162 ? -24.093 -8.223 19.040 1.00 90.81 162 PHE A O 1
ATOM 1244 N N . ILE A 1 163 ? -22.121 -7.201 18.681 1.00 89.38 163 ILE A N 1
ATOM 1245 C CA . ILE A 1 163 ? -21.295 -8.358 19.065 1.00 89.38 163 ILE A CA 1
ATOM 1246 C C . ILE A 1 163 ? -21.571 -8.757 20.523 1.00 89.38 163 ILE A C 1
ATOM 1248 O O . ILE A 1 163 ? -21.755 -9.940 20.811 1.00 89.38 163 ILE A O 1
ATOM 1252 N N . GLY A 1 164 ? -21.669 -7.781 21.433 1.00 92.50 164 GLY A N 1
ATOM 1253 C CA . GLY A 1 164 ? -21.983 -8.037 22.841 1.00 92.50 164 GLY A CA 1
ATOM 1254 C C . GLY A 1 164 ? -23.362 -8.675 23.044 1.00 92.50 164 GLY A C 1
ATOM 1255 O O . GLY A 1 164 ? -23.492 -9.653 23.779 1.00 92.50 164 GLY A O 1
ATOM 1256 N N . LEU A 1 165 ? -24.387 -8.176 22.348 1.00 95.00 165 LEU A N 1
ATOM 1257 C CA . LEU A 1 165 ? -25.741 -8.741 22.398 1.00 95.00 165 LEU A CA 1
ATOM 1258 C C . LEU A 1 165 ? -25.799 -10.178 21.860 1.00 95.00 165 LEU A C 1
ATOM 1260 O O . LEU A 1 165 ? -26.422 -11.052 22.474 1.00 95.00 165 LEU A O 1
ATOM 1264 N N . PHE A 1 166 ? -25.126 -10.445 20.740 1.00 94.38 166 PHE A N 1
ATOM 1265 C CA . PHE A 1 166 ? -25.077 -11.784 20.153 1.00 94.38 166 PHE A CA 1
ATOM 1266 C C . PHE A 1 166 ? -24.331 -12.780 21.045 1.00 94.38 166 PHE A C 1
ATOM 1268 O O . PHE A 1 166 ? -24.818 -13.888 21.259 1.00 94.38 166 PHE A O 1
ATOM 1275 N N . ALA A 1 167 ? -23.202 -12.386 21.634 1.00 95.94 167 ALA A N 1
ATOM 1276 C CA . ALA A 1 167 ? -22.451 -13.259 22.531 1.00 95.94 167 ALA A CA 1
ATOM 1277 C C . ALA A 1 167 ? -23.262 -13.622 23.789 1.00 95.94 167 ALA A C 1
ATOM 1279 O O . ALA A 1 167 ? -23.364 -14.796 24.148 1.00 95.94 167 ALA A O 1
ATOM 1280 N N . CYS A 1 168 ? -23.903 -12.638 24.428 1.00 95.44 168 CYS A N 1
ATOM 1281 C CA . CYS A 1 168 ? -24.717 -12.873 25.623 1.00 95.44 168 CYS A CA 1
ATOM 1282 C C . CYS A 1 168 ? -25.929 -13.773 25.345 1.00 95.44 168 CYS A C 1
ATOM 1284 O O . CYS A 1 168 ? -26.222 -14.673 26.134 1.00 95.44 168 CYS A O 1
ATOM 1286 N N . SER A 1 169 ? -26.623 -13.563 24.222 1.00 96.19 169 SER A N 1
ATOM 1287 C CA . SER A 1 169 ? -27.778 -14.394 23.855 1.00 96.19 169 SER A CA 1
ATOM 1288 C C . SER A 1 169 ? -27.388 -15.854 23.597 1.00 96.19 169 SER A C 1
ATOM 1290 O O . SER A 1 169 ? -28.075 -16.756 24.081 1.00 96.19 169 SER A O 1
ATOM 1292 N N . PHE A 1 170 ? -26.251 -16.104 22.937 1.00 96.19 170 PHE A N 1
ATOM 1293 C CA . PHE A 1 170 ? -25.731 -17.460 22.726 1.00 96.19 170 PHE A CA 1
ATOM 1294 C C . PHE A 1 170 ? -25.394 -18.178 24.036 1.00 96.19 170 PHE A C 1
ATOM 1296 O O . PHE A 1 170 ? -25.747 -19.346 24.205 1.00 96.19 170 PHE A O 1
ATOM 1303 N N . VAL A 1 171 ? -24.758 -17.488 24.988 1.00 96.44 171 VAL A N 1
ATOM 1304 C CA . VAL A 1 171 ? 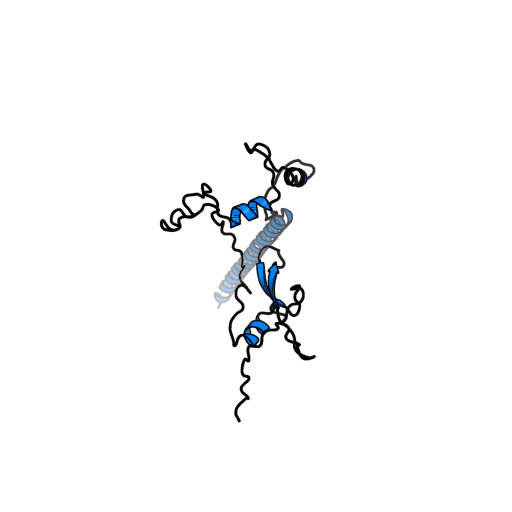-24.411 -18.072 26.295 1.00 96.44 171 VAL A CA 1
ATOM 1305 C C . VAL A 1 171 ? -25.665 -18.414 27.102 1.00 96.44 171 VAL A C 1
ATOM 1307 O O . VAL A 1 171 ? -25.742 -19.499 27.679 1.00 96.44 171 VAL A O 1
ATOM 1310 N N . LEU A 1 172 ? -26.673 -17.537 27.110 1.00 96.31 172 LEU A N 1
ATOM 1311 C CA . LEU A 1 172 ? -27.934 -17.787 27.815 1.00 96.31 172 LEU A CA 1
ATOM 1312 C C . LEU A 1 172 ? -28.701 -18.975 27.222 1.00 96.31 172 LEU A C 1
ATOM 1314 O O . LEU A 1 172 ? -29.152 -19.843 27.970 1.00 96.31 172 LEU A O 1
ATOM 1318 N N . LEU A 1 173 ? -28.810 -19.051 25.893 1.00 95.56 173 LEU A N 1
ATOM 1319 C CA . LEU A 1 173 ? -29.468 -20.174 25.220 1.00 95.56 173 LEU A CA 1
ATOM 1320 C C . LEU A 1 173 ? -28.705 -21.488 25.423 1.00 95.56 173 LEU A C 1
ATOM 1322 O O . LEU A 1 173 ? -29.323 -22.509 25.723 1.00 95.56 173 LEU A O 1
ATOM 1326 N N . GLY A 1 174 ? -27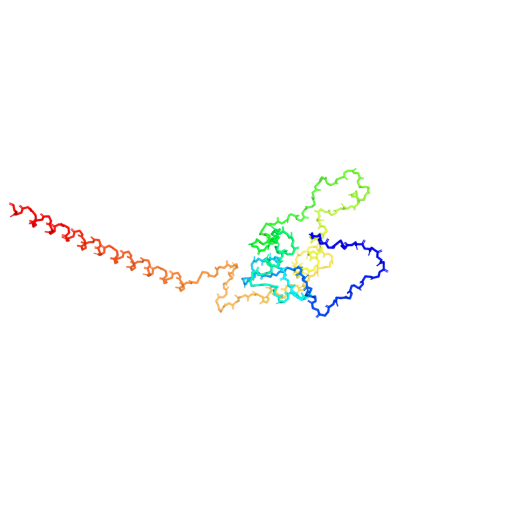.372 -21.466 25.331 1.00 96.25 174 GLY A N 1
ATOM 1327 C CA . GLY A 1 174 ? -26.529 -22.632 25.599 1.00 96.25 174 GLY A CA 1
ATOM 1328 C C . GLY A 1 174 ? -26.667 -23.133 27.040 1.00 96.25 174 GLY A C 1
ATOM 1329 O O . GLY A 1 174 ? -26.856 -24.329 27.268 1.00 96.25 174 GLY A O 1
ATOM 1330 N N . GLY A 1 175 ? -26.660 -22.220 28.015 1.00 96.50 175 GLY A N 1
ATOM 1331 C CA . GLY A 1 175 ? -26.888 -22.541 29.424 1.00 96.50 175 GLY A CA 1
ATOM 1332 C C . GLY A 1 175 ? -28.282 -23.118 29.681 1.00 96.50 175 GLY A C 1
ATOM 1333 O O . GLY A 1 175 ? -28.421 -24.098 30.414 1.00 96.50 175 GLY A O 1
ATOM 1334 N N . TYR A 1 176 ? -29.313 -22.571 29.033 1.00 96.19 176 TYR A N 1
ATOM 1335 C CA . TYR A 1 176 ? -30.681 -23.072 29.150 1.00 96.19 176 TYR A CA 1
ATOM 1336 C C . TYR A 1 176 ? -30.845 -24.474 28.543 1.00 96.19 176 TYR A C 1
ATOM 1338 O O . TYR A 1 176 ? -31.429 -25.358 29.173 1.00 96.19 176 TYR A O 1
ATOM 1346 N N . ALA A 1 177 ? -30.266 -24.722 27.366 1.00 95.88 177 ALA A N 1
ATOM 1347 C CA . ALA A 1 177 ? -30.251 -26.049 26.753 1.00 95.88 177 ALA A CA 1
ATOM 1348 C C . ALA A 1 177 ? -29.512 -27.076 27.631 1.00 95.88 177 ALA A C 1
ATOM 1350 O O . ALA A 1 177 ? -29.994 -28.194 27.820 1.00 95.88 177 ALA A O 1
ATOM 1351 N N . TYR A 1 178 ? -28.381 -26.689 28.232 1.00 95.31 178 TYR A N 1
ATOM 1352 C CA . TYR A 1 178 ? -27.648 -27.535 29.178 1.00 95.31 178 TYR A CA 1
ATOM 1353 C C . TYR A 1 178 ? -28.463 -27.834 30.448 1.00 95.31 178 TYR A C 1
ATOM 1355 O O . TYR A 1 178 ? -28.512 -28.974 30.917 1.00 95.31 178 TYR A O 1
ATOM 1363 N N . TYR A 1 179 ? -29.166 -26.836 30.984 1.00 94.62 179 TYR A N 1
ATOM 1364 C CA . TYR A 1 179 ? -30.063 -27.012 32.125 1.00 94.62 179 TYR A CA 1
ATOM 1365 C C . TYR A 1 179 ? -31.194 -28.007 31.823 1.00 94.62 179 TYR A C 1
ATOM 1367 O O . TYR A 1 179 ? -31.444 -28.922 32.610 1.00 94.62 179 TYR A O 1
ATOM 1375 N N . LEU A 1 180 ? -31.845 -27.887 30.663 1.00 93.12 180 LEU A N 1
ATOM 1376 C CA . LEU A 1 180 ? -32.884 -28.831 30.248 1.00 93.12 180 LEU A CA 1
ATOM 1377 C C . LEU A 1 180 ? -32.325 -30.244 30.039 1.00 93.12 180 LEU A C 1
ATOM 1379 O O . LEU A 1 180 ? -32.944 -31.211 30.485 1.00 93.12 180 LEU A O 1
ATOM 1383 N N . LYS A 1 181 ? -31.133 -30.374 29.442 1.00 92.00 181 LYS A N 1
ATOM 1384 C CA . LYS A 1 181 ? -30.454 -31.667 29.278 1.00 92.00 181 LYS A CA 1
ATOM 1385 C C . LYS A 1 181 ? -30.197 -32.345 30.623 1.00 92.00 181 LYS A C 1
ATOM 1387 O O . LYS A 1 181 ? -30.577 -33.494 30.811 1.00 92.00 181 LYS A O 1
ATOM 1392 N N . THR A 1 182 ? -29.634 -31.625 31.591 1.00 89.81 182 THR A N 1
ATOM 1393 C CA . THR A 1 182 ? -29.360 -32.195 32.924 1.00 89.81 182 THR A CA 1
ATOM 1394 C C . THR A 1 182 ? -30.632 -32.595 33.679 1.00 89.81 182 THR A C 1
ATOM 1396 O O . THR A 1 182 ? -30.619 -33.575 34.424 1.00 89.81 182 THR A O 1
ATOM 1399 N N . LYS A 1 183 ? -31.754 -31.890 33.479 1.00 86.69 183 LYS A N 1
ATOM 1400 C CA . LYS A 1 183 ? -33.070 -32.287 34.011 1.00 86.69 183 LYS A CA 1
ATOM 1401 C C . LYS A 1 183 ? -33.605 -33.562 33.351 1.00 86.69 183 LYS A C 1
ATOM 1403 O O . LYS A 1 183 ? -34.099 -34.431 34.065 1.00 86.69 183 LYS A O 1
ATOM 1408 N N . LEU A 1 184 ? -33.483 -33.683 32.028 1.00 85.38 184 LEU A N 1
ATOM 1409 C CA . LEU A 1 184 ? -33.882 -34.874 31.268 1.00 85.38 184 LEU A CA 1
ATOM 1410 C C . LEU A 1 184 ? -33.052 -36.105 31.646 1.00 85.38 184 LEU A C 1
ATOM 1412 O O . LEU A 1 184 ? -33.620 -37.169 31.878 1.00 85.38 184 LEU A O 1
ATOM 1416 N N . ASP A 1 185 ? -31.733 -35.956 31.773 1.00 83.19 185 ASP A N 1
ATOM 1417 C CA . ASP A 1 185 ? -30.840 -37.056 32.149 1.00 83.19 185 ASP A CA 1
ATOM 1418 C C . ASP A 1 185 ? -31.152 -37.560 33.568 1.00 83.19 185 ASP A C 1
ATOM 1420 O O . ASP A 1 185 ? -31.249 -38.765 33.790 1.00 83.19 185 ASP A O 1
ATOM 1424 N N . ARG A 1 186 ? -31.424 -36.656 34.522 1.00 79.06 186 ARG A N 1
ATOM 1425 C CA . ARG A 1 186 ? -31.872 -37.040 35.874 1.00 79.06 186 ARG A CA 1
ATOM 1426 C C . ARG A 1 186 ? -33.231 -37.742 35.876 1.00 79.06 186 ARG A C 1
ATOM 1428 O O . ARG A 1 186 ? -33.412 -38.693 36.627 1.00 79.06 186 ARG A O 1
ATOM 1435 N N . ALA A 1 187 ? -34.176 -37.293 35.051 1.00 75.12 187 ALA A N 1
ATOM 1436 C CA . ALA A 1 187 ? -35.485 -37.936 34.939 1.00 75.12 187 ALA A CA 1
ATOM 1437 C C . ALA A 1 187 ? -35.388 -39.346 34.329 1.00 75.12 187 ALA A C 1
ATOM 1439 O O . ALA A 1 187 ? -36.082 -40.252 34.780 1.00 75.12 187 ALA A O 1
ATOM 1440 N N . LYS A 1 188 ? -34.490 -39.557 33.355 1.00 69.75 188 LYS A N 1
ATOM 1441 C CA . LYS A 1 188 ? -34.214 -40.883 32.781 1.00 69.75 188 LYS A CA 1
ATOM 1442 C C . LYS A 1 188 ? -33.633 -41.866 33.796 1.00 69.75 188 LYS A C 1
ATOM 1444 O O . LYS A 1 188 ? -34.035 -43.021 33.785 1.00 69.75 188 LYS A O 1
ATOM 1449 N N . VAL A 1 189 ? -32.715 -41.430 34.661 1.00 64.38 189 VAL A N 1
ATOM 1450 C CA . VAL A 1 189 ? -32.096 -42.315 35.667 1.00 64.38 189 VAL A CA 1
ATOM 1451 C C . VAL A 1 189 ? -33.136 -42.877 36.642 1.00 64.38 189 VAL A C 1
ATOM 1453 O O . VAL A 1 189 ? -33.076 -44.062 36.948 1.00 64.38 189 VAL A O 1
ATOM 1456 N N . ASN A 1 190 ? -34.129 -42.079 37.049 1.00 61.16 190 ASN A N 1
ATOM 1457 C CA . ASN A 1 190 ? -35.197 -42.551 37.939 1.00 61.16 190 ASN A CA 1
ATOM 1458 C C . ASN A 1 190 ? -36.113 -43.602 37.285 1.00 61.16 190 ASN A C 1
ATOM 1460 O O . ASN A 1 190 ? -36.613 -44.473 37.981 1.00 61.16 190 ASN A O 1
ATOM 1464 N N . LEU A 1 191 ? -36.308 -43.551 35.962 1.00 60.03 191 LEU A N 1
ATOM 1465 C CA . LEU A 1 191 ? -37.130 -44.534 35.242 1.00 60.03 191 LEU A CA 1
ATOM 1466 C C . LEU A 1 191 ? -36.427 -45.888 35.053 1.00 60.03 191 LEU A C 1
ATOM 1468 O O . LEU A 1 191 ? -37.102 -46.891 34.873 1.00 60.03 191 LEU A O 1
ATOM 1472 N N . VAL A 1 192 ? -35.090 -45.926 35.075 1.00 59.41 192 VAL A N 1
ATOM 1473 C CA . VAL A 1 192 ? -34.299 -47.165 34.913 1.00 59.41 192 VAL A CA 1
ATOM 1474 C C . VAL A 1 192 ? -34.061 -47.873 36.255 1.00 59.41 192 VAL A C 1
ATOM 1476 O O . VAL A 1 192 ? -33.752 -49.055 36.276 1.00 59.41 192 VAL A O 1
ATOM 1479 N N . SER A 1 193 ? -34.213 -47.177 37.386 1.00 58.25 193 SER A N 1
ATOM 1480 C CA . SER A 1 193 ? -34.074 -47.759 38.731 1.00 58.25 193 SER A CA 1
ATOM 1481 C C . SER A 1 193 ? -35.344 -48.427 39.280 1.00 58.25 193 SER A C 1
ATOM 1483 O O . SER A 1 193 ? -35.335 -48.864 40.428 1.00 58.25 193 SER A O 1
ATOM 1485 N N . GLU A 1 194 ? -36.430 -48.460 38.502 1.00 53.94 194 GLU A N 1
ATOM 1486 C CA . GLU A 1 194 ? -37.735 -49.032 38.883 1.00 53.94 194 GLU A CA 1
ATOM 1487 C C . GLU A 1 194 ? -38.096 -50.329 38.118 1.00 53.94 194 GLU A C 1
ATOM 1489 O O . GLU A 1 194 ? -39.244 -50.768 38.169 1.00 53.94 194 GLU A O 1
ATOM 1494 N N . GLU A 1 195 ? -37.119 -50.968 37.460 1.00 44.09 195 GLU A N 1
ATOM 1495 C CA . GLU A 1 195 ? -37.165 -52.373 36.991 1.00 44.09 195 GLU A CA 1
ATOM 1496 C C . GLU A 1 195 ? -36.238 -53.257 37.840 1.00 44.09 195 GLU A C 1
ATOM 1498 O O . GLU A 1 195 ? -36.613 -54.426 38.092 1.00 44.09 195 GLU A O 1
#

Sequence (195 aa):
HNPPHTTVQDNNNNRRKLEQDEVEYFVGAYCSESGSAIHLGVFTDDTCSQFADENGGASTYMSLTYGKTLPYADTTMIGTECMSCKEPADANQNNENDQADEDEVKESCEQLYEQSGKCEYGLNIQYPNNYGCNFMEGIKIVRKNGTIVSGPGSKNTAASVFIGLFACSFVLLGGYAYYLKTKLDRAKVNLVSEE

Organism: Thalassiosira oceanica (NCBI:txid159749)

Foldseek 3Di:
DDDDDDDDDDDPDPDDDDDPPDQDKDWDWDADPVSPAIAIAIASDPVLPHGPDPLRHQVVVCVVVVRDGDPRSPPGPDDPDDDDQFDDPPPDPPDPPVVPPPDRGDPVVVVVQVPDLDCCPPPPDPDGDRNNVVVVVVPPPDDVPRDDDDDPDPPPVVVVVVVVVVVVVVVVVVVVVVVVVVVVVVVVVVVVVPD

Secondary structure (DSSP, 8-state):
-PPPP------S-------TT----EEEEEE-TTSS-EEEEEESSTTS-SBSSTTTTHHHHHHHTTSPPPTTSSS-SS-SPPPP-BPPTTS-TT-TTTTS----B-HHHHHHHHHS----TT---SS---TTHHHHHHT----TT-----SS----HHHHHHHHHHHHHHHHHHHHHHHHHHHHHHHHHHHHTT-

pLDDT: mean 75.46, std 18.66, range [29.22, 96.5]

Radius of gyration: 31.99 Å; chains: 1; bounding box: 76×81×74 Å